Protein AF-0000000068831180 (afdb_homodimer)

Radius of gyration: 19.56 Å; Cα contacts (8 Å, |Δi|>4): 874; chains: 2; bounding box: 44×60×51 Å

pLDDT: mean 94.37, std 8.07, range [34.06, 98.75]

Organism: Rhodotorula toruloides (NCBI:txid5286)

Secondary structure (DSSP, 8-state):
---GGG---TT-----TTSSTTTT--TTSS--SEEEE-SSSSSEEEE-S--SEEEEE--HHHHHHHTSS-EEEEEEEGGGEE--GGGGGGEEEEETTTTEES--SSEEEEETTT--EEEEE-SSEEEE-GGGB--TTS---GGGS-SEEESGGG-SSPBPP-TT-EEBSSSTTSS-B-/---GGG---TT-----TTSSTTTT--TTSS--SEEEE-SSSSSEEEE-S--SEEEEE--HHHHHHHTSS-EEEEEEEGGGEE--GGGGGGEEEEETTTTEES--SSEEEEETTT--EEEEE-SSEEEE-GGGB--TTS---GGGS-SEEESGGG-SSPBPP-TT-EEBSSSTTSS-B-

Sequence (356 aa):
MGGAHEQADKNHTPDEFPNLAPYNTPADAFEGKYHASCHCGAVRYEAKGEPELSVCCHCHTCQVVHGATSQRALIFKKDHIKFPKECLDSVAFYQTHDKKVGRHLPCKVRCKTCGTLIADEGRNMWMAMPALFRFSDHKEPASWAPKHHIFYKERVLDLEKKEGVTYWEGAQEKSEKVMGGAHEQADKNHTPDEFPNLAPYNTPADAFEGKYHASCHCGAVRYEAKGEPELSVCCHCHTCQVVHGATSQRALIFKKDHIKFPKECLDSVAFYQTHDKKVGRHLPCKVRCKTCGTLIADEGRNMWMAMPALFRFSDHKEPASWAPKHHIFYKERVLDLEKKEGVTYWEGAQEKSEKV

Nearest PDB structures (foldseek):
  8ajq-assembly2_C  TM=8.394E-01  e=4.917E-08  Pseudomonas aeruginosa PAO1
  1xa8-assembly1_A  TM=6.226E-01  e=3.253E-04  Paracoccus denitrificans
  6r1x-assembly3_C  TM=5.641E-01  e=4.673E-01  Magnetospirillum gryphiswaldense MSR-1
  7cic-assembly2_B  TM=2.792E-01  e=7.304E+00  Pseudomonas aeruginosa PAO1
  8ajq-assembly2_C  TM=8.397E-01  e=4.434E-08  Pseudomonas aeruginosa PAO1

InterPro domains:
  IPR006913 CENP-V/GFA domain [PF04828] (34-153)
  IPR006913 CENP-V/GFA domain [PS51891] (30-169)
  IPR011057 Mss4-like superfamily [SSF51316] (21-171)

Foldseek 3Di:
DDPQQQDFDPPDDDDPPPCDFPENQDPVNDDFPWKFADPVRLWIKGFADAAPAKEKEQDPLQCVLQVHQIFIWRKDFRSRMYTDNSSSVQKWWARSNVGDTDVRPQIWIAGNPPGDTAFGDHPGITTGGQQRIDDPVSDDDPVNPHQEYACCCNGPDDDDDDPNHWYFVHDPPPGDTD/DDPQQQDFDPPFDDDPPPCDFPENQDPVNDDFPWKFADPVRLWIKGFADAAPAKEKEQDPLQCVLQVHQIFIWRKDFRSRMYTDNSSRVQKWWARSNVGDTDVRPQIWIAGNPPGDTAFGDHPGITTGGQQRIDDPVSDDDPVNPHQEYACCCNGPDDDDDDPNHWYFVHDPPPGDTD

Solvent-accessible surface area (backbone atoms only — not comparable to full-atom values): 18510 Å² total; per-residue (Å²): 134,68,56,80,50,55,45,66,48,86,80,60,64,89,74,56,80,56,75,41,69,33,50,51,33,58,82,80,72,57,73,64,68,44,46,31,38,41,77,60,56,57,34,44,37,29,28,43,74,76,60,81,44,27,35,30,38,15,37,63,66,51,12,26,43,31,25,22,55,24,33,42,30,35,33,32,53,24,84,36,29,33,32,56,72,83,21,58,82,31,55,40,42,21,16,61,45,75,53,41,73,36,76,58,32,41,19,40,31,24,32,68,68,65,37,15,40,52,28,41,38,46,92,64,38,32,30,32,23,63,59,27,46,68,45,97,84,74,57,77,64,76,84,59,52,57,45,34,33,25,16,44,71,54,44,79,68,62,62,55,86,51,91,90,43,47,35,15,43,33,52,76,93,72,45,52,76,105,135,70,55,80,50,56,46,66,47,88,81,59,61,94,69,58,81,57,73,41,69,33,51,51,33,58,83,80,73,58,73,64,66,42,46,30,38,43,77,60,54,59,33,46,37,27,29,45,74,75,59,80,44,26,36,31,38,16,37,64,65,49,11,26,43,29,24,22,54,25,33,42,29,35,31,30,52,24,84,36,28,32,33,56,74,85,20,57,83,30,56,40,42,18,16,62,45,77,51,38,74,36,79,58,30,44,19,41,30,24,31,67,67,64,38,14,39,51,30,41,37,45,93,63,36,33,28,32,24,63,60,29,47,68,45,97,83,73,58,77,64,76,85,60,52,56,47,34,34,25,17,45,72,54,44,80,68,61,62,55,84,51,89,91,43,48,36,15,42,35,50,75,94,74,44,52,76,104

Structure (mmCIF, N/CA/C/O backbone):
data_AF-0000000068831180-model_v1
#
loop_
_entity.id
_entity.type
_entity.pdbx_description
1 polymer 'Mss4-like protein'
#
loop_
_atom_site.group_PDB
_atom_site.id
_atom_site.type_symbol
_atom_site.label_atom_id
_atom_site.label_alt_id
_atom_site.label_comp_id
_atom_site.label_asym_id
_atom_site.label_entity_id
_atom_site.label_seq_id
_atom_site.pdbx_PDB_ins_code
_atom_site.Cartn_x
_atom_site.Cartn_y
_atom_site.Cartn_z
_atom_site.occupancy
_atom_site.B_iso_or_equiv
_atom_site.auth_seq_id
_atom_site.auth_comp_id
_atom_site.auth_asym_id
_atom_site.auth_atom_id
_atom_site.pdbx_PDB_model_num
ATOM 1 N N . MET A 1 1 ? 12.195 -3.021 20.297 1 34.19 1 MET A N 1
ATOM 2 C CA . MET A 1 1 ? 12.57 -2.678 18.922 1 34.19 1 MET A CA 1
ATOM 3 C C . MET A 1 1 ? 11.352 -2.234 18.125 1 34.19 1 MET A C 1
ATOM 5 O O . MET A 1 1 ? 11.359 -2.295 16.891 1 34.19 1 MET A O 1
ATOM 9 N N . GLY A 1 2 ? 10.141 -2.258 18.781 1 48.09 2 GLY A N 1
ATOM 10 C CA . GLY A 1 2 ? 8.883 -2.129 18.062 1 48.09 2 GLY A CA 1
ATOM 11 C C . GLY A 1 2 ? 8.633 -0.728 17.531 1 48.09 2 GLY A C 1
ATOM 12 O O . GLY A 1 2 ? 8.953 0.257 18.203 1 48.09 2 GLY A O 1
ATOM 13 N N . GLY A 1 3 ? 8.984 -0.396 16.297 1 61.34 3 GLY A N 1
ATOM 14 C CA . GLY A 1 3 ? 8.727 0.9 15.688 1 61.34 3 GLY A CA 1
ATOM 15 C C . GLY A 1 3 ? 7.355 1.46 16.031 1 61.34 3 GLY A C 1
ATOM 16 O O . GLY A 1 3 ? 6.727 1.023 17 1 61.34 3 GLY A O 1
ATOM 17 N N . ALA A 1 4 ? 7.02 2.588 15.602 1 73.12 4 ALA A N 1
ATOM 18 C CA . ALA A 1 4 ? 5.758 3.303 15.781 1 73.12 4 ALA A CA 1
ATOM 19 C C . ALA A 1 4 ? 4.566 2.359 15.633 1 73.12 4 ALA A C 1
ATOM 21 O O . ALA A 1 4 ? 3.506 2.588 16.219 1 73.12 4 ALA A O 1
ATOM 22 N N . HIS A 1 5 ? 4.797 1.162 15.234 1 87.69 5 HIS A N 1
ATOM 23 C CA . HIS A 1 5 ? 3.701 0.259 14.906 1 87.69 5 HIS A CA 1
ATOM 24 C C . HIS A 1 5 ? 3.352 -0.635 16.094 1 87.69 5 HIS A C 1
ATOM 26 O O . HIS A 1 5 ? 2.318 -1.306 16.094 1 87.69 5 HIS A O 1
ATOM 32 N N . GLU A 1 6 ? 4.195 -0.612 17.141 1 85.25 6 GLU A N 1
ATOM 33 C CA . GLU A 1 6 ? 3.963 -1.511 18.266 1 85.25 6 GLU A CA 1
ATOM 34 C C . GLU A 1 6 ? 3.51 -0.739 19.5 1 85.25 6 GLU A C 1
ATOM 36 O O . GLU A 1 6 ? 3.143 -1.34 20.516 1 85.25 6 GLU A O 1
ATOM 41 N N . GLN A 1 7 ? 3.439 0.537 19.344 1 86.12 7 GLN A N 1
ATOM 42 C CA . GLN A 1 7 ? 3.139 1.335 20.531 1 86.12 7 GLN A CA 1
ATOM 43 C C . GLN A 1 7 ? 1.888 2.182 20.328 1 86.12 7 GLN A C 1
ATOM 45 O O . GLN A 1 7 ? 1.756 2.857 19.297 1 86.12 7 GLN A O 1
ATOM 50 N N . ALA A 1 8 ? 1.091 2.1 21.391 1 88.5 8 ALA A N 1
ATOM 51 C CA . ALA A 1 8 ? -0.08 2.973 21.422 1 88.5 8 ALA A CA 1
ATOM 52 C C . ALA A 1 8 ? 0.229 4.273 22.156 1 88.5 8 ALA A C 1
ATOM 54 O O . ALA A 1 8 ? 0.986 4.281 23.125 1 88.5 8 ALA A O 1
ATOM 55 N N . ASP A 1 9 ? -0.466 5.238 21.734 1 87.25 9 ASP A N 1
ATOM 56 C CA . ASP A 1 9 ? -0.386 6.504 22.469 1 87.25 9 ASP A CA 1
ATOM 57 C C . ASP A 1 9 ? -0.998 6.375 23.859 1 87.25 9 ASP A C 1
ATOM 59 O O . ASP A 1 9 ? -2.207 6.184 24 1 87.25 9 ASP A O 1
ATOM 63 N N . LYS A 1 10 ? -0.234 6.555 24.797 1 86.31 10 LYS A N 1
ATOM 64 C CA . LYS A 1 10 ? -0.687 6.387 26.188 1 86.31 10 LYS A CA 1
ATOM 65 C C . LYS A 1 10 ? -1.62 7.523 26.594 1 86.31 10 LYS A C 1
ATOM 67 O O . LYS A 1 10 ? -2.389 7.387 27.547 1 86.31 10 LYS A O 1
ATOM 72 N N . ASN A 1 11 ? -1.514 8.57 25.844 1 81.44 11 ASN A N 1
ATOM 73 C CA . ASN A 1 11 ? -2.336 9.734 26.156 1 81.44 11 ASN A CA 1
ATOM 74 C C . ASN A 1 11 ? -3.584 9.797 25.281 1 81.44 11 ASN A C 1
ATOM 76 O O . ASN A 1 11 ? -4.215 10.844 25.156 1 81.44 11 ASN A O 1
ATOM 80 N N . HIS A 1 12 ? -3.775 8.656 24.672 1 82.06 12 HIS A N 1
ATOM 81 C CA . HIS A 1 12 ? -4.934 8.617 23.781 1 82.06 12 HIS A CA 1
ATOM 82 C C . HIS A 1 12 ? -6.23 8.82 24.562 1 82.06 12 HIS A C 1
ATOM 84 O O . HIS A 1 12 ? -6.445 8.188 25.594 1 82.06 12 HIS A O 1
ATOM 90 N N . THR A 1 13 ? -7.07 9.727 24.109 1 75.44 13 THR A N 1
ATOM 91 C CA . THR A 1 13 ? -8.406 9.922 24.656 1 75.44 13 THR A CA 1
ATOM 92 C C . THR A 1 13 ? -9.469 9.398 23.703 1 75.44 13 THR A C 1
ATOM 94 O O . THR A 1 13 ? -9.273 9.398 22.484 1 75.44 13 THR A O 1
ATOM 97 N N . PRO A 1 14 ? -10.523 8.82 24.422 1 76 14 PRO A N 1
ATOM 98 C CA . PRO A 1 14 ? -11.609 8.352 23.562 1 76 14 PRO A CA 1
ATOM 99 C C . PRO A 1 14 ? -12 9.367 22.5 1 76 14 PRO A C 1
ATOM 101 O O . PRO A 1 14 ? -12.008 10.57 22.766 1 76 14 PRO A O 1
ATOM 104 N N . ASP A 1 15 ? -12.312 8.859 21.312 1 66.69 15 ASP A N 1
ATOM 105 C CA . ASP A 1 15 ? -12.156 9.578 20.047 1 66.69 15 ASP A CA 1
ATOM 106 C C . ASP A 1 15 ? -13.359 10.477 19.781 1 66.69 15 ASP A C 1
ATOM 108 O O . ASP A 1 15 ? -14.508 10.039 19.906 1 66.69 15 ASP A O 1
ATOM 112 N N . GLU A 1 16 ? -13.109 11.648 19.703 1 84.38 16 GLU A N 1
ATOM 113 C CA . GLU A 1 16 ? -14.117 12.633 19.328 1 84.38 16 GLU A CA 1
ATOM 114 C C . GLU A 1 16 ? -14.266 12.711 17.812 1 84.38 16 GLU A C 1
ATOM 116 O O . GLU A 1 16 ? -14.773 13.695 17.281 1 84.38 16 GLU A O 1
ATOM 121 N N . PHE A 1 17 ? -13.852 11.633 17.125 1 90.44 17 PHE A N 1
ATOM 122 C CA . PHE A 1 17 ? -14.07 11.633 15.68 1 90.44 17 PHE A CA 1
ATOM 123 C C . PHE A 1 17 ? -15.555 11.758 15.359 1 90.44 17 PHE A C 1
ATOM 125 O O . PHE A 1 17 ? -16.391 11.062 15.945 1 90.44 17 PHE A O 1
ATOM 132 N N . PRO A 1 18 ? -15.852 12.727 14.578 1 92.88 18 PRO A N 1
ATOM 133 C CA . PRO A 1 18 ? -15 13.508 13.672 1 92.88 18 PRO A CA 1
ATOM 134 C C . PRO A 1 18 ? -14.812 14.953 14.133 1 92.88 18 PRO A C 1
ATOM 136 O O . PRO A 1 18 ? -14.547 15.836 13.312 1 92.88 18 PRO A O 1
ATOM 139 N N . ASN A 1 19 ? -15.055 15.195 15.484 1 91.81 19 ASN A N 1
ATOM 140 C CA . ASN A 1 19 ? -15.102 16.578 15.945 1 91.81 19 ASN A CA 1
ATOM 141 C C . ASN A 1 19 ? -13.727 17.078 16.391 1 91.81 19 ASN A C 1
ATOM 143 O O . ASN A 1 19 ? -13.594 17.688 17.438 1 91.81 19 ASN A O 1
ATOM 147 N N . LEU A 1 20 ? -12.711 16.766 15.648 1 92.38 20 LEU A N 1
ATOM 148 C CA . LEU A 1 20 ? -11.336 17.219 15.859 1 92.38 20 LEU A CA 1
ATOM 149 C C . LEU A 1 20 ? -10.578 17.266 14.531 1 92.38 20 LEU A C 1
ATOM 151 O O . LEU A 1 20 ? -10.969 16.625 13.555 1 92.38 20 LEU A O 1
ATOM 155 N N . ALA A 1 21 ? -9.461 18.062 14.531 1 92.62 21 ALA A N 1
ATOM 156 C CA . ALA A 1 21 ? -8.578 18.047 13.367 1 92.62 21 ALA A CA 1
ATOM 157 C C . ALA A 1 21 ? -7.98 16.672 13.148 1 92.62 21 ALA A C 1
ATOM 159 O O . ALA A 1 21 ? -7.684 15.953 14.109 1 92.62 21 ALA A O 1
ATOM 160 N N . PRO A 1 22 ? -7.867 16.266 11.883 1 95.94 22 PRO A N 1
ATOM 161 C CA . PRO A 1 22 ? -8.086 17.047 10.664 1 95.94 22 PRO A CA 1
ATOM 162 C C . PRO A 1 22 ? -9.523 16.969 10.164 1 95.94 22 PRO A C 1
ATOM 164 O O . PRO A 1 22 ? -9.875 17.641 9.18 1 95.94 22 PRO A O 1
ATOM 167 N N . TYR A 1 23 ? -10.414 16.281 10.828 1 95.69 23 TYR A N 1
ATOM 168 C CA . TYR A 1 23 ? -11.719 15.906 10.312 1 95.69 23 TYR A CA 1
ATOM 169 C C . TYR A 1 23 ? -12.727 17.031 10.484 1 95.69 23 TYR A C 1
ATOM 171 O O . TYR A 1 23 ? -13.695 17.141 9.727 1 95.69 23 TYR A O 1
ATOM 179 N N . ASN A 1 24 ? -12.586 17.891 11.391 1 90.94 24 ASN A N 1
ATOM 180 C CA . ASN A 1 24 ? -13.508 18.984 11.656 1 90.94 24 ASN A CA 1
ATOM 181 C C . ASN A 1 24 ? -12.859 20.344 11.406 1 90.94 24 ASN A C 1
ATOM 183 O O . ASN A 1 24 ? -13.297 21.344 11.961 1 90.94 24 ASN A O 1
ATOM 187 N N . THR A 1 25 ? -11.836 20.344 10.672 1 92.56 25 THR A N 1
ATOM 188 C CA . THR A 1 25 ? -11.258 21.609 10.273 1 92.56 25 THR A CA 1
ATOM 189 C C . THR A 1 25 ? -12.195 22.375 9.344 1 92.56 25 THR A C 1
ATOM 191 O O . THR A 1 25 ? -12.617 21.844 8.312 1 92.56 25 THR A O 1
ATOM 194 N N . PRO A 1 26 ? -12.555 23.594 9.742 1 93.19 26 PRO A N 1
ATOM 195 C CA . PRO A 1 26 ? -13.5 24.359 8.914 1 93.19 26 PRO A CA 1
ATOM 196 C C . PRO A 1 26 ? -13.023 24.516 7.469 1 93.19 26 PRO A C 1
ATOM 198 O O . PRO A 1 26 ? -11.82 24.688 7.23 1 93.19 26 PRO A O 1
ATOM 201 N N . ALA A 1 27 ? -13.969 24.484 6.57 1 91.19 27 ALA A N 1
ATOM 202 C CA . ALA A 1 27 ? -13.664 24.578 5.145 1 91.19 27 ALA A CA 1
ATOM 203 C C . ALA A 1 27 ? -12.938 25.875 4.809 1 91.19 27 ALA A C 1
ATOM 205 O O . ALA A 1 27 ? -12.141 25.922 3.873 1 91.19 27 ALA A O 1
ATOM 206 N N . ASP A 1 28 ? -13.195 26.906 5.602 1 95.06 28 ASP A N 1
ATOM 207 C CA . ASP A 1 28 ? -12.633 28.219 5.301 1 95.06 28 ASP A CA 1
ATOM 208 C C . ASP A 1 28 ? -11.414 28.5 6.18 1 95.06 28 ASP A C 1
ATOM 210 O O . ASP A 1 28 ? -10.938 29.641 6.238 1 95.06 28 ASP A O 1
ATOM 214 N N . ALA A 1 29 ? -10.977 27.469 6.93 1 95.31 29 ALA A N 1
ATOM 215 C CA . ALA A 1 29 ? -9.836 27.656 7.824 1 95.31 29 ALA A CA 1
ATOM 216 C C . ALA A 1 29 ? -8.602 28.109 7.055 1 95.31 29 ALA A C 1
ATOM 218 O O . ALA A 1 29 ? -7.801 28.891 7.566 1 95.31 29 ALA A O 1
ATOM 219 N N . PHE A 1 30 ? -8.367 27.656 5.867 1 96.62 30 PHE A N 1
ATOM 220 C CA . PHE A 1 30 ? -7.258 28.031 5 1 96.62 30 PHE A CA 1
ATOM 221 C C . PHE A 1 30 ? -7.57 27.703 3.547 1 96.62 30 PHE A C 1
ATOM 223 O O . PHE A 1 30 ? -8.508 26.953 3.264 1 96.62 30 PHE A O 1
ATOM 230 N N . GLU A 1 31 ? -6.801 28.266 2.689 1 96 31 GLU A N 1
ATOM 231 C CA . GLU A 1 31 ? -6.852 27.859 1.285 1 96 31 GLU A CA 1
ATOM 232 C C . GLU A 1 31 ? -5.973 26.641 1.024 1 96 31 GLU A C 1
ATOM 234 O O . GLU A 1 31 ? -4.773 26.672 1.317 1 96 31 GLU A O 1
ATOM 239 N N . GLY A 1 32 ? -6.59 25.609 0.503 1 96.38 32 GLY A N 1
ATOM 240 C CA . GLY A 1 32 ? -5.832 24.391 0.224 1 96.38 32 GLY A CA 1
ATOM 241 C C . GLY A 1 32 ? -4.812 24.578 -0.885 1 96.38 32 GLY A C 1
ATOM 242 O O . GLY A 1 32 ? -5.164 24.938 -2.008 1 96.38 32 GLY A O 1
ATOM 243 N N . LYS A 1 33 ? -3.582 24.328 -0.567 1 96.75 33 LYS A N 1
ATOM 244 C CA . LYS A 1 33 ? -2.516 24.391 -1.562 1 96.75 33 LYS A CA 1
ATOM 245 C C . LYS A 1 33 ? -2.428 23.094 -2.352 1 96.75 33 LYS A C 1
ATOM 247 O O . LYS A 1 33 ? -2.211 23.109 -3.566 1 96.75 33 LYS A O 1
ATOM 252 N N . TYR A 1 34 ? -2.504 21.969 -1.692 1 97.56 34 TYR A N 1
ATOM 253 C CA . TYR A 1 34 ? -2.439 20.641 -2.303 1 97.56 34 TYR A CA 1
ATOM 254 C C . TYR A 1 34 ? -3.74 19.875 -2.092 1 97.56 34 TYR A C 1
ATOM 256 O O . TYR A 1 34 ? -4.402 20.047 -1.062 1 97.56 34 TYR A O 1
ATOM 264 N N . HIS A 1 35 ? -4.098 19.094 -3.068 1 97.75 35 HIS A N 1
ATOM 265 C CA . HIS A 1 35 ? -5.336 18.312 -3.061 1 97.75 35 HIS A CA 1
ATOM 266 C C . HIS A 1 35 ? -5.055 16.828 -3.236 1 97.75 35 HIS A C 1
ATOM 268 O O . HIS A 1 35 ? -4.387 16.422 -4.191 1 97.75 35 HIS A O 1
ATOM 274 N N . ALA A 1 36 ? -5.574 16.094 -2.264 1 98.31 36 ALA A N 1
ATOM 275 C CA . ALA A 1 36 ? -5.328 14.656 -2.271 1 98.31 36 ALA A CA 1
ATOM 276 C C . ALA A 1 36 ? -6.633 13.883 -2.428 1 98.31 36 ALA A C 1
ATOM 278 O O . ALA A 1 36 ? -7.699 14.359 -2.029 1 98.31 36 ALA A O 1
ATOM 279 N N . SER A 1 37 ? -6.496 12.711 -3.033 1 98.31 37 SER A N 1
ATOM 280 C CA . SER A 1 37 ? -7.641 11.82 -3.197 1 98.31 37 SER A CA 1
ATOM 281 C C . SER A 1 37 ? -7.199 10.359 -3.248 1 98.31 37 SER A C 1
ATOM 283 O O . SER A 1 37 ? -6.141 10.039 -3.793 1 98.31 37 SER A O 1
ATOM 285 N N . CYS A 1 38 ? -8.086 9.531 -2.645 1 98.56 38 CYS A N 1
ATOM 286 C CA . CYS A 1 38 ? -7.867 8.109 -2.857 1 98.56 38 CYS A CA 1
ATOM 287 C C . CYS A 1 38 ? -8.188 7.715 -4.297 1 98.56 38 CYS A C 1
ATOM 289 O O . CYS A 1 38 ? -8.547 8.57 -5.109 1 98.56 38 CYS A O 1
ATOM 291 N N . HIS A 1 39 ? -8.07 6.52 -4.641 1 98.44 39 HIS A N 1
ATOM 292 C CA . HIS A 1 39 ? -8.172 6.09 -6.031 1 98.44 39 HIS A CA 1
ATOM 293 C C . HIS A 1 39 ? -9.594 6.266 -6.555 1 98.44 39 HIS A C 1
ATOM 295 O O . HIS A 1 39 ? -9.797 6.695 -7.695 1 98.44 39 HIS A O 1
ATOM 301 N N . CYS A 1 40 ? -10.617 5.949 -5.73 1 98.38 40 CYS A N 1
ATOM 302 C CA . CYS A 1 40 ? -12 5.984 -6.199 1 98.38 40 CYS A CA 1
ATOM 303 C C . CYS A 1 40 ? -12.594 7.375 -6.039 1 98.38 40 CYS A C 1
ATOM 305 O O . CYS A 1 40 ? -13.664 7.664 -6.578 1 98.38 40 CYS A O 1
ATOM 307 N N . GLY A 1 41 ? -11.992 8.164 -5.207 1 98.12 41 GLY A N 1
ATOM 308 C CA . GLY A 1 41 ? -12.453 9.539 -5.047 1 98.12 41 GLY A CA 1
ATOM 309 C C . GLY A 1 41 ? -13.391 9.711 -3.867 1 98.12 41 GLY A C 1
ATOM 310 O O . GLY A 1 41 ? -13.797 10.836 -3.551 1 98.12 41 GLY A O 1
ATOM 311 N N . ALA A 1 42 ? -13.641 8.664 -3.133 1 98.44 42 ALA A N 1
ATOM 312 C CA . ALA A 1 42 ? -14.562 8.758 -2.002 1 98.44 42 ALA A CA 1
ATOM 313 C C . ALA A 1 42 ? -13.938 9.547 -0.852 1 98.44 42 ALA A C 1
ATOM 315 O O . ALA A 1 42 ? -14.641 10.188 -0.074 1 98.44 42 ALA A O 1
ATOM 316 N N . VAL A 1 43 ? -12.648 9.477 -0.688 1 98.5 43 VAL A N 1
ATOM 317 C CA . VAL A 1 43 ? -11.922 10.25 0.315 1 98.5 43 VAL A CA 1
ATOM 318 C C . VAL A 1 43 ? -11.055 11.305 -0.369 1 98.5 43 VAL A C 1
ATOM 320 O O . VAL A 1 43 ? -10.258 10.992 -1.254 1 98.5 43 VAL A O 1
ATOM 323 N N . ARG A 1 44 ? -11.258 12.453 -0.003 1 98.25 44 ARG A N 1
ATOM 324 C CA . ARG A 1 44 ? -10.484 13.609 -0.455 1 98.25 44 ARG A CA 1
ATOM 325 C C . ARG A 1 44 ? -10.125 14.516 0.714 1 98.25 44 ARG A C 1
ATOM 327 O O . ARG A 1 44 ? -10.836 14.562 1.719 1 98.25 44 ARG A O 1
ATOM 334 N N . TYR A 1 45 ? -9.008 15.219 0.575 1 98.5 45 TYR A N 1
ATOM 335 C CA . TYR A 1 45 ? -8.656 16.25 1.553 1 98.5 45 TYR A CA 1
ATOM 336 C C . TYR A 1 45 ? -7.66 17.234 0.969 1 98.5 45 TYR A C 1
ATOM 338 O O . TYR A 1 45 ? -7.152 17.031 -0.136 1 98.5 45 TYR A O 1
ATOM 346 N N . GLU A 1 46 ? -7.48 18.312 1.698 1 98.44 46 GLU A N 1
ATOM 347 C CA . GLU A 1 46 ? -6.574 19.359 1.267 1 98.44 46 GLU A CA 1
ATOM 348 C C . GLU A 1 46 ? -5.523 19.656 2.332 1 98.44 46 GLU A C 1
ATOM 350 O O . GLU A 1 46 ? -5.77 19.469 3.525 1 98.44 46 GLU A O 1
ATOM 355 N N . ALA A 1 47 ? -4.406 20.062 1.868 1 98.25 47 ALA A N 1
ATOM 356 C CA . ALA A 1 47 ? -3.318 20.453 2.76 1 98.25 47 ALA A CA 1
ATOM 357 C C . ALA A 1 47 ? -2.932 21.922 2.547 1 98.25 47 ALA A C 1
ATOM 359 O O . ALA A 1 47 ? -2.877 22.391 1.409 1 98.25 47 ALA A O 1
ATOM 360 N N . LYS A 1 48 ? -2.594 22.453 3.738 1 96.44 48 LYS A N 1
ATOM 361 C CA . LYS A 1 48 ? -2.088 23.812 3.758 1 96.44 48 LYS A CA 1
ATOM 362 C C . LYS A 1 48 ? -0.568 23.844 3.623 1 96.44 48 LYS A C 1
ATOM 364 O O . LYS A 1 48 ? 0.136 23.109 4.324 1 96.44 48 LYS A O 1
ATOM 369 N N . GLY A 1 49 ? -0.011 24.547 2.768 1 93.25 49 GLY A N 1
ATOM 370 C CA . GLY A 1 49 ? 1.42 24.812 2.73 1 93.25 49 GLY A CA 1
ATOM 371 C C . GLY A 1 49 ? 2.242 23.578 2.434 1 93.25 49 GLY A C 1
ATOM 372 O O . GLY A 1 49 ? 1.744 22.625 1.831 1 93.25 49 GLY A O 1
ATOM 373 N N . GLU A 1 50 ? 3.574 23.703 2.83 1 97.25 50 GLU A N 1
ATOM 374 C CA . GLU A 1 50 ? 4.531 22.625 2.6 1 97.25 50 GLU A CA 1
ATOM 375 C C . GLU A 1 50 ? 4.59 21.672 3.791 1 97.25 50 GLU A C 1
ATOM 377 O O . GLU A 1 50 ? 4.328 22.078 4.926 1 97.25 50 GLU A O 1
ATOM 382 N N . PRO A 1 51 ? 4.828 20.391 3.557 1 98.25 51 PRO A N 1
ATOM 383 C CA . PRO A 1 51 ? 5.047 19.484 4.684 1 98.25 51 PRO A CA 1
ATOM 384 C C . PRO A 1 51 ? 6.238 19.891 5.551 1 98.25 51 PRO A C 1
ATOM 386 O O . PRO A 1 51 ? 7.172 20.531 5.059 1 98.25 51 PRO A O 1
ATOM 389 N N . GLU A 1 52 ? 6.145 19.5 6.797 1 98 52 GLU A N 1
ATOM 390 C CA . GLU A 1 52 ? 7.246 19.75 7.727 1 98 52 GLU A CA 1
ATOM 391 C C . GLU A 1 52 ? 8.453 18.875 7.387 1 98 52 GLU A C 1
ATOM 393 O O . GLU A 1 52 ? 9.594 19.281 7.617 1 98 52 GLU A O 1
ATOM 398 N N . LEU A 1 53 ? 8.18 17.719 6.902 1 97.75 53 LEU A N 1
ATOM 399 C CA . LEU A 1 53 ? 9.203 16.719 6.664 1 97.75 53 LEU A CA 1
ATOM 400 C C . LEU A 1 53 ? 8.711 15.664 5.676 1 97.75 53 LEU A C 1
ATOM 402 O O . LEU A 1 53 ? 7.5 15.477 5.52 1 97.75 53 LEU A O 1
ATOM 406 N N . SER A 1 54 ? 9.609 15.062 4.977 1 98.19 54 SER A N 1
ATOM 407 C CA . SER A 1 54 ? 9.367 13.898 4.129 1 98.19 54 SER A CA 1
ATOM 408 C C . SER A 1 54 ? 10.258 12.727 4.531 1 98.19 54 SER A C 1
ATOM 410 O O . SER A 1 54 ? 11.484 12.852 4.578 1 98.19 54 SER A O 1
ATOM 412 N N . VAL A 1 55 ? 9.641 11.586 4.828 1 98.44 55 VAL A N 1
ATOM 413 C CA . VAL A 1 55 ? 10.367 10.414 5.297 1 98.44 55 VAL A CA 1
ATOM 414 C C . VAL A 1 55 ? 9.906 9.18 4.523 1 98.44 55 VAL A C 1
ATOM 416 O O . VAL A 1 55 ? 8.781 9.141 4.023 1 98.44 55 VAL A O 1
ATOM 419 N N . CYS A 1 56 ? 10.812 8.211 4.391 1 98.69 56 CYS A N 1
ATOM 420 C CA . CYS A 1 56 ? 10.477 6.922 3.797 1 98.69 56 CYS A CA 1
ATOM 421 C C . CYS A 1 56 ? 10.781 5.785 4.762 1 98.69 56 CYS A C 1
ATOM 423 O O . CYS A 1 56 ? 11.922 5.617 5.191 1 98.69 56 CYS A O 1
ATOM 425 N N . CYS A 1 57 ? 9.797 5.02 5.113 1 98.31 57 CYS A N 1
ATOM 426 C CA . CYS A 1 57 ? 9.945 3.904 6.043 1 98.31 57 CYS A CA 1
ATOM 427 C C . CYS A 1 57 ? 10.039 2.58 5.293 1 98.31 57 CYS A C 1
ATOM 429 O O . CYS A 1 57 ? 9.219 2.301 4.418 1 98.31 57 CYS A O 1
ATOM 431 N N . HIS A 1 58 ? 10.969 1.772 5.656 1 97.5 58 HIS A N 1
ATOM 432 C CA . HIS A 1 58 ? 11.211 0.486 5.012 1 97.5 58 HIS A CA 1
ATOM 433 C C . HIS A 1 58 ? 10.93 -0.669 5.965 1 97.5 58 HIS A C 1
ATOM 435 O O . HIS A 1 58 ? 11.344 -1.804 5.711 1 97.5 58 HIS A O 1
ATOM 441 N N . CYS A 1 59 ? 10.219 -0.436 7.078 1 96.69 59 CYS A N 1
ATOM 442 C CA . CYS A 1 59 ? 10.016 -1.486 8.07 1 96.69 59 CYS A CA 1
ATOM 443 C C . CYS A 1 59 ? 9.086 -2.568 7.539 1 96.69 59 CYS A C 1
ATOM 445 O O . CYS A 1 59 ? 8.273 -2.312 6.645 1 96.69 59 CYS A O 1
ATOM 447 N N . HIS A 1 60 ? 9.195 -3.652 8.117 1 95.5 60 HIS A N 1
ATOM 448 C CA . HIS A 1 60 ? 8.414 -4.801 7.676 1 95.5 60 HIS A CA 1
ATOM 449 C C . HIS A 1 60 ? 6.918 -4.555 7.871 1 95.5 60 HIS A C 1
ATOM 451 O O . HIS A 1 60 ? 6.109 -4.945 7.027 1 95.5 60 HIS A O 1
ATOM 457 N N . THR A 1 61 ? 6.516 -3.943 8.891 1 96.31 61 THR A N 1
ATOM 458 C CA . THR A 1 61 ? 5.102 -3.693 9.141 1 96.31 61 THR A CA 1
ATOM 459 C C . THR A 1 61 ? 4.5 -2.838 8.031 1 96.31 61 THR A C 1
ATOM 461 O O . THR A 1 61 ? 3.422 -3.146 7.516 1 96.31 61 THR A O 1
ATOM 464 N N . CYS A 1 62 ? 5.211 -1.782 7.609 1 97.5 62 CYS A N 1
ATOM 465 C CA . CYS A 1 62 ? 4.719 -0.959 6.508 1 97.5 62 CYS A CA 1
ATOM 466 C C . CYS A 1 62 ? 4.637 -1.766 5.219 1 97.5 62 CYS A C 1
ATOM 468 O O . CYS A 1 62 ? 3.695 -1.609 4.441 1 97.5 62 CYS A O 1
ATOM 470 N N . GLN A 1 63 ? 5.613 -2.594 5.043 1 97.25 63 GLN A N 1
ATOM 471 C CA . GLN A 1 63 ? 5.594 -3.43 3.85 1 97.25 63 GLN A CA 1
ATOM 472 C C . GLN A 1 63 ? 4.371 -4.34 3.834 1 97.25 63 GLN A C 1
ATOM 474 O O . GLN A 1 63 ? 3.707 -4.48 2.803 1 97.25 63 GLN A O 1
ATOM 479 N N . VAL A 1 64 ? 4.031 -4.863 4.969 1 97.38 64 VAL A N 1
ATOM 480 C CA . VAL A 1 64 ? 2.895 -5.777 5.062 1 97.38 64 VAL A CA 1
ATOM 481 C C . VAL A 1 64 ? 1.592 -4.996 4.914 1 97.38 64 VAL A C 1
ATOM 483 O O . VAL A 1 64 ? 0.75 -5.332 4.078 1 97.38 64 VAL A O 1
ATOM 486 N N . VAL A 1 65 ? 1.419 -3.953 5.609 1 98.25 65 VAL A N 1
ATOM 487 C CA . VAL A 1 65 ? 0.153 -3.227 5.656 1 98.25 65 VAL A CA 1
ATOM 488 C C . VAL A 1 65 ? -0.146 -2.627 4.281 1 98.25 65 VAL A C 1
ATOM 490 O O . VAL A 1 65 ? -1.289 -2.66 3.82 1 98.25 65 VAL A O 1
ATOM 493 N N . HIS A 1 66 ? 0.868 -2.146 3.609 1 98.44 66 HIS A N 1
ATOM 494 C CA . HIS A 1 66 ? 0.685 -1.481 2.322 1 98.44 66 HIS A CA 1
ATOM 495 C C . HIS A 1 66 ? 0.764 -2.479 1.171 1 98.44 66 HIS A C 1
ATOM 497 O O . HIS A 1 66 ? 0.364 -2.168 0.047 1 98.44 66 HIS A O 1
ATOM 503 N N . GLY A 1 67 ? 1.242 -3.715 1.475 1 97.94 67 GLY A N 1
ATOM 504 C CA . GLY A 1 67 ? 1.548 -4.609 0.369 1 97.94 67 GLY A CA 1
ATOM 505 C C . GLY A 1 67 ? 2.504 -4.004 -0.641 1 97.94 67 GLY A C 1
ATOM 506 O O . GLY A 1 67 ? 2.254 -4.051 -1.847 1 97.94 67 GLY A O 1
ATOM 507 N N . ALA A 1 68 ? 3.537 -3.385 -0.152 1 98.31 68 ALA A N 1
ATOM 508 C CA . ALA A 1 68 ? 4.41 -2.58 -1.005 1 98.31 68 ALA A CA 1
ATOM 509 C C . ALA A 1 68 ? 5.848 -2.602 -0.495 1 98.31 68 ALA A C 1
ATOM 511 O O . ALA A 1 68 ? 6.152 -3.275 0.491 1 98.31 68 ALA A O 1
ATOM 512 N N . THR A 1 69 ? 6.742 -1.926 -1.188 1 98.25 69 THR A N 1
ATOM 513 C CA . THR A 1 69 ? 8.164 -2.021 -0.898 1 98.25 69 THR A CA 1
ATOM 514 C C . THR A 1 69 ? 8.555 -1.065 0.226 1 98.25 69 THR A C 1
ATOM 516 O O . THR A 1 69 ? 9.523 -1.31 0.948 1 98.25 69 THR A O 1
ATOM 519 N N . SER A 1 70 ? 7.848 0.017 0.282 1 98.56 70 SER A N 1
ATOM 520 C CA . SER A 1 70 ? 8.094 1.035 1.298 1 98.56 70 SER A CA 1
ATOM 521 C C . SER A 1 70 ? 6.973 2.066 1.331 1 98.56 70 SER A C 1
ATOM 523 O O . SER A 1 70 ? 6.16 2.137 0.407 1 98.56 70 SER A O 1
ATOM 525 N N . GLN A 1 71 ? 6.926 2.744 2.414 1 98.19 71 GLN A N 1
ATOM 526 C CA . GLN A 1 71 ? 5.93 3.793 2.605 1 98.19 71 GLN A CA 1
ATOM 527 C C . GLN A 1 71 ? 6.594 5.16 2.771 1 98.19 71 GLN A C 1
ATOM 529 O O . GLN A 1 71 ? 7.445 5.34 3.645 1 98.19 71 GLN A O 1
ATOM 534 N N . ARG A 1 72 ? 6.215 6.066 1.912 1 98.31 72 ARG A N 1
ATOM 535 C CA . ARG A 1 72 ? 6.625 7.453 2.082 1 98.31 72 ARG A CA 1
ATOM 536 C C . ARG A 1 72 ? 5.539 8.266 2.783 1 98.31 72 ARG A C 1
ATOM 538 O O . ARG A 1 72 ? 4.348 8.016 2.586 1 98.31 72 ARG A O 1
ATOM 545 N N . ALA A 1 73 ? 6.016 9.203 3.553 1 98.5 73 ALA A N 1
ATOM 546 C CA . ALA A 1 73 ? 5.078 10.055 4.277 1 98.5 73 ALA A CA 1
ATOM 547 C C . ALA A 1 73 ? 5.516 11.516 4.238 1 98.5 73 ALA A C 1
ATOM 549 O O . ALA A 1 73 ? 6.676 11.828 4.516 1 98.5 73 ALA A O 1
ATOM 550 N N . LEU A 1 74 ? 4.609 12.367 3.822 1 98.75 74 LEU A N 1
ATOM 551 C CA . LEU A 1 74 ? 4.719 13.805 4.035 1 98.75 74 LEU A CA 1
ATOM 552 C C . LEU A 1 74 ? 4.086 14.203 5.363 1 98.75 74 LEU A C 1
ATOM 554 O O . LEU A 1 74 ? 2.893 13.984 5.578 1 98.75 74 LEU A O 1
ATOM 558 N N . ILE A 1 75 ? 4.836 14.789 6.227 1 98.62 75 ILE A N 1
ATOM 559 C CA . ILE A 1 75 ? 4.383 15.078 7.582 1 98.62 75 ILE A CA 1
ATOM 560 C C . ILE A 1 75 ? 3.818 16.5 7.652 1 98.62 75 ILE A C 1
ATOM 562 O O . ILE A 1 75 ? 4.535 17.469 7.406 1 98.62 75 ILE A O 1
ATOM 566 N N . PHE A 1 76 ? 2.537 16.578 7.961 1 98.62 76 PHE A N 1
ATOM 567 C CA . PHE A 1 76 ? 1.83 17.828 8.172 1 98.62 76 PHE A CA 1
ATOM 568 C C . PHE A 1 76 ? 1.328 17.938 9.609 1 98.62 76 PHE A C 1
ATOM 570 O O . PHE A 1 76 ? 1.038 16.922 10.242 1 98.62 76 PHE A O 1
ATOM 577 N N . LYS A 1 77 ? 1.222 19.125 10.086 1 97.81 77 LYS A N 1
ATOM 578 C CA . LYS A 1 77 ? 0.373 19.312 11.266 1 97.81 77 LYS A CA 1
ATOM 579 C C . LYS A 1 77 ? -1.082 18.969 10.945 1 97.81 77 LYS A C 1
ATOM 581 O O . LYS A 1 77 ? -1.574 19.281 9.859 1 97.81 77 LYS A O 1
ATOM 586 N N . LYS A 1 78 ? -1.779 18.469 11.891 1 96.56 78 LYS A N 1
ATOM 587 C CA . LYS A 1 78 ? -3.152 18.031 11.648 1 96.56 78 LYS A CA 1
ATOM 588 C C . LYS A 1 78 ? -4.043 19.203 11.266 1 96.56 78 LYS A C 1
ATOM 590 O O . LYS A 1 78 ? -4.941 19.062 10.43 1 96.56 78 LYS A O 1
ATOM 595 N N . ASP A 1 79 ? -3.818 20.375 11.812 1 96.25 79 ASP A N 1
ATOM 596 C CA . ASP A 1 79 ? -4.664 21.531 11.5 1 96.25 79 ASP A CA 1
ATOM 597 C C . ASP A 1 79 ? -4.289 22.141 10.148 1 96.25 79 ASP A C 1
ATOM 599 O O . ASP A 1 79 ? -4.898 23.109 9.719 1 96.25 79 ASP A O 1
ATOM 603 N N . HIS A 1 80 ? -3.311 21.516 9.453 1 98 80 HIS A N 1
ATOM 604 C CA . HIS A 1 80 ? -2.982 21.891 8.086 1 98 80 HIS A CA 1
ATOM 605 C C . HIS A 1 80 ? -3.691 21 7.074 1 98 80 HIS A C 1
ATOM 607 O O . HIS A 1 80 ? -3.434 21.094 5.875 1 98 80 HIS A O 1
ATOM 613 N N . ILE A 1 81 ? -4.551 20.156 7.555 1 98.38 81 ILE A N 1
ATOM 614 C CA . ILE A 1 81 ? -5.336 19.25 6.723 1 98.38 81 ILE A CA 1
ATOM 615 C C . ILE A 1 81 ? -6.824 19.516 6.941 1 98.38 81 ILE A C 1
ATOM 617 O O . ILE A 1 81 ? -7.266 19.719 8.07 1 98.38 81 ILE A O 1
ATOM 621 N N . LYS A 1 82 ? -7.602 19.484 5.902 1 97.62 82 LYS A N 1
ATOM 622 C CA . LYS A 1 82 ? -9.055 19.578 6.055 1 97.62 82 LYS A CA 1
ATOM 623 C C . LYS A 1 82 ? -9.773 18.609 5.113 1 97.62 82 LYS A C 1
ATOM 625 O O . LYS A 1 82 ? -9.367 18.453 3.961 1 97.62 82 LYS A O 1
ATOM 630 N N . PHE A 1 83 ? -10.766 18 5.641 1 97 83 PHE A N 1
ATOM 631 C CA . PHE A 1 83 ? -11.641 17.078 4.926 1 97 83 PHE A CA 1
ATOM 632 C C . PHE A 1 83 ? -12.992 17.719 4.648 1 97 83 PHE A C 1
ATOM 634 O O . PHE A 1 83 ? -13.539 18.422 5.504 1 97 83 PHE A O 1
ATOM 641 N N . PRO A 1 84 ? -13.484 17.438 3.438 1 95.06 84 PRO A N 1
ATOM 642 C CA . PRO A 1 84 ? -14.93 17.688 3.328 1 95.06 84 PRO A CA 1
ATOM 643 C C . PRO A 1 84 ? -15.75 16.734 4.191 1 95.06 84 PRO A C 1
ATOM 645 O O . PRO A 1 84 ? -15.406 15.555 4.324 1 95.06 84 PRO A O 1
ATOM 648 N N . LYS A 1 85 ? -16.812 17.203 4.723 1 93.12 85 LYS A N 1
ATOM 649 C CA . LYS A 1 85 ? -17.641 16.406 5.629 1 93.12 85 LYS A CA 1
ATOM 650 C C . LYS A 1 85 ? -18.156 15.156 4.938 1 93.12 85 LYS A C 1
ATOM 652 O O . LYS A 1 85 ? -18.266 14.094 5.559 1 93.12 85 LYS A O 1
ATOM 657 N N . GLU A 1 86 ? -18.438 15.258 3.699 1 93.5 86 GLU A N 1
ATOM 658 C CA . GLU A 1 86 ? -19.062 14.156 2.975 1 93.5 86 GLU A CA 1
ATOM 659 C C . GLU A 1 86 ? -18.078 13 2.771 1 93.5 86 GLU A C 1
ATOM 661 O O . GLU A 1 86 ? -18.484 11.891 2.443 1 93.5 86 GLU A O 1
ATOM 666 N N . CYS A 1 87 ? -16.797 13.258 3.002 1 96 87 CYS A N 1
ATOM 667 C CA . CYS A 1 87 ? -15.781 12.234 2.803 1 96 87 CYS A CA 1
ATOM 668 C C . CYS A 1 87 ? -15.617 11.375 4.055 1 96 87 CYS A C 1
ATOM 670 O O . CYS A 1 87 ? -15.047 10.281 3.994 1 96 87 CYS A O 1
ATOM 672 N N . LEU A 1 88 ? -16.078 11.836 5.156 1 96.44 88 LEU A N 1
ATOM 673 C CA . LEU A 1 88 ? -15.727 11.242 6.441 1 96.44 88 LEU A CA 1
ATOM 674 C C . LEU A 1 88 ? -16.391 9.883 6.613 1 96.44 88 LEU A C 1
ATOM 676 O O . LEU A 1 88 ? -15.852 9.008 7.297 1 96.44 88 LEU A O 1
ATOM 680 N N . ASP A 1 89 ? -17.516 9.672 5.895 1 96.25 89 ASP A N 1
ATOM 681 C CA . ASP A 1 89 ? -18.203 8.383 5.965 1 96.25 89 ASP A CA 1
ATOM 682 C C . ASP A 1 89 ? -17.406 7.301 5.234 1 96.25 89 ASP A C 1
ATOM 684 O O . ASP A 1 89 ? -17.672 6.105 5.414 1 96.25 89 ASP A O 1
ATOM 688 N N . SER A 1 90 ? -16.438 7.691 4.477 1 97.88 90 SER A N 1
ATOM 689 C CA . SER A 1 90 ? -15.688 6.754 3.639 1 97.88 90 SER A CA 1
ATOM 690 C C . SER A 1 90 ? -14.344 6.395 4.273 1 97.88 90 SER A C 1
ATOM 692 O O . SER A 1 90 ? -13.578 5.609 3.711 1 97.88 90 SER A O 1
ATOM 694 N N . VAL A 1 91 ? -14.109 6.906 5.469 1 97.94 91 VAL A N 1
ATOM 695 C CA . VAL A 1 91 ? -12.812 6.711 6.105 1 97.94 91 VAL A CA 1
ATOM 696 C C . VAL A 1 91 ? -12.883 5.543 7.086 1 97.94 91 VAL A C 1
ATOM 698 O O . VAL A 1 91 ? -13.867 5.402 7.82 1 97.94 91 VAL A O 1
ATOM 701 N N . ALA A 1 92 ? -11.898 4.703 7.059 1 97.88 92 ALA A N 1
ATOM 702 C CA . ALA A 1 92 ? -11.727 3.607 8.016 1 97.88 92 ALA A CA 1
ATOM 703 C C . ALA A 1 92 ? -10.383 3.699 8.727 1 97.88 92 ALA A C 1
ATOM 705 O O . ALA A 1 92 ? -9.422 4.254 8.18 1 97.88 92 ALA A O 1
ATOM 706 N N . PHE A 1 93 ? -10.352 3.154 9.938 1 97.62 93 PHE A N 1
ATOM 707 C CA . PHE A 1 93 ? -9.156 3.225 10.773 1 97.62 93 PHE A CA 1
ATOM 708 C C . PHE A 1 93 ? -8.68 1.828 11.156 1 97.62 93 PHE A C 1
ATOM 710 O O . PHE A 1 93 ? -9.492 0.901 11.273 1 97.62 93 PHE A O 1
ATOM 717 N N . TYR A 1 94 ? -7.438 1.725 11.359 1 98.31 94 TYR A N 1
ATOM 718 C CA . TYR A 1 94 ? -6.824 0.474 11.789 1 98.31 94 TYR A CA 1
ATOM 719 C C . TYR A 1 94 ? -5.605 0.738 12.672 1 98.31 94 TYR A C 1
ATOM 721 O O . TYR A 1 94 ? -4.727 1.519 12.305 1 98.31 94 TYR A O 1
ATOM 729 N N . GLN A 1 95 ? -5.602 0.035 13.82 1 96.62 95 GLN A N 1
ATOM 730 C CA . GLN A 1 95 ? -4.508 0.121 14.781 1 96.62 95 GLN A CA 1
ATOM 731 C C . GLN A 1 95 ? -3.5 -1.004 14.57 1 96.62 95 GLN A C 1
ATOM 733 O O . GLN A 1 95 ? -3.818 -2.178 14.766 1 96.62 95 GLN A O 1
ATOM 738 N N . THR A 1 96 ? -2.311 -0.558 14.211 1 97.06 96 THR A N 1
ATOM 739 C CA . THR A 1 96 ? -1.317 -1.584 13.914 1 97.06 96 THR A CA 1
ATOM 740 C C . THR A 1 96 ? -0.759 -2.184 15.203 1 97.06 96 THR A C 1
ATOM 742 O O . THR A 1 96 ? -0.347 -3.346 15.219 1 97.06 96 THR A O 1
ATOM 745 N N . HIS A 1 97 ? -0.805 -1.468 16.297 1 95.31 97 HIS A N 1
ATOM 746 C CA . HIS A 1 97 ? -0.133 -1.893 17.531 1 95.31 97 HIS A CA 1
ATOM 747 C C . HIS A 1 97 ? -0.872 -3.051 18.188 1 95.31 97 HIS A C 1
ATOM 749 O O . HIS A 1 97 ? -0.262 -3.861 18.891 1 95.31 97 HIS A O 1
ATOM 755 N N . ASP A 1 98 ? -2.115 -3.16 17.953 1 95 98 ASP A N 1
ATOM 756 C CA . ASP A 1 98 ? -2.83 -4.273 18.562 1 95 98 ASP A CA 1
ATOM 757 C C . ASP A 1 98 ? -3.713 -4.988 17.547 1 95 98 ASP A C 1
ATOM 759 O O . ASP A 1 98 ? -4.551 -5.816 17.906 1 95 98 ASP A O 1
ATOM 763 N N . LYS A 1 99 ? -3.566 -4.609 16.297 1 96.94 99 LYS A N 1
ATOM 764 C CA . LYS A 1 99 ? -4.195 -5.293 15.172 1 96.94 99 LYS A CA 1
ATOM 765 C C . LYS A 1 99 ? -5.715 -5.277 15.305 1 96.94 99 LYS A C 1
ATOM 767 O O . LYS A 1 99 ? -6.367 -6.32 15.164 1 96.94 99 LYS A O 1
ATOM 772 N N . LYS A 1 100 ? -6.234 -4.062 15.547 1 95.69 100 LYS A N 1
ATOM 773 C CA . LYS A 1 100 ? -7.676 -3.887 15.695 1 95.69 100 LYS A CA 1
ATOM 774 C C . LYS A 1 100 ? -8.18 -2.732 14.836 1 95.69 100 LYS A C 1
ATOM 776 O O . LYS A 1 100 ? -7.434 -1.803 14.531 1 95.69 100 LYS A O 1
ATOM 781 N N . VAL A 1 101 ? -9.461 -2.934 14.5 1 96.56 101 VAL A N 1
ATOM 782 C CA . VAL A 1 101 ? -10.148 -1.793 13.898 1 96.56 101 VAL A CA 1
ATOM 783 C C . VAL A 1 101 ? -10.398 -0.728 14.969 1 96.56 101 VAL A C 1
ATOM 785 O O . VAL A 1 101 ? -10.875 -1.035 16.062 1 96.56 101 VAL A O 1
ATOM 788 N N . GLY A 1 102 ? -9.945 0.472 14.68 1 94.75 102 GLY A N 1
ATOM 789 C CA . GLY A 1 102 ? -10.164 1.573 15.602 1 94.75 102 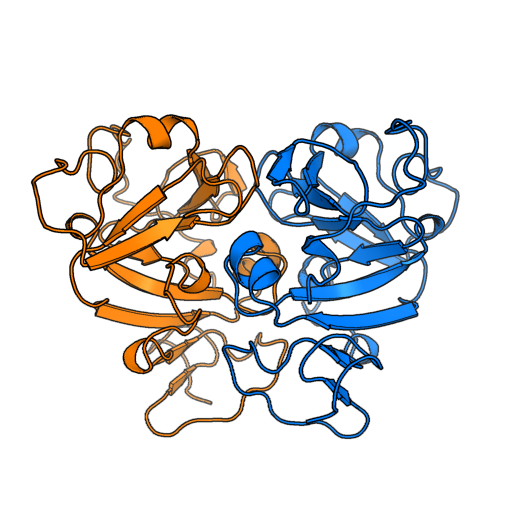GLY A CA 1
ATOM 790 C C . GLY A 1 102 ? -9.18 2.713 15.422 1 94.75 102 GLY A C 1
ATOM 791 O O . GLY A 1 102 ? -8.25 2.613 14.609 1 94.75 102 GLY A O 1
ATOM 792 N N . ARG A 1 103 ? -9.398 3.725 16.188 1 95.75 103 ARG A N 1
ATOM 793 C CA . ARG A 1 103 ? -8.602 4.941 16.047 1 95.75 103 ARG A CA 1
ATOM 794 C C . ARG A 1 103 ? -7.812 5.238 17.312 1 95.75 103 ARG A C 1
ATOM 796 O O . ARG A 1 103 ? -7.812 6.371 17.797 1 95.75 103 ARG A O 1
ATOM 803 N N . HIS A 1 104 ? -7.293 4.293 17.969 1 94.69 104 HIS A N 1
ATOM 804 C CA . HIS A 1 104 ? -6.289 4.527 19 1 94.69 104 HIS A CA 1
ATOM 805 C C . HIS A 1 104 ? -4.93 4.852 18.375 1 94.69 104 HIS A C 1
ATOM 807 O O . HIS A 1 104 ? -4.305 3.988 17.766 1 94.69 104 HIS A O 1
ATOM 813 N N . LEU A 1 105 ? -4.484 6.012 18.531 1 93.69 105 LEU A N 1
ATOM 814 C CA . LEU A 1 105 ? -3.338 6.523 17.797 1 93.69 105 LEU A CA 1
ATOM 815 C C . LEU A 1 105 ? -2.043 5.895 18.297 1 93.69 105 LEU A C 1
ATOM 817 O O . LEU A 1 105 ? -1.934 5.547 19.469 1 93.69 105 LEU A O 1
ATOM 821 N N . PRO A 1 106 ? -1.08 5.867 17.375 1 94.94 106 PRO A N 1
ATOM 822 C CA . PRO A 1 106 ? -1.17 6.094 15.938 1 94.94 106 PRO A CA 1
ATOM 823 C C . PRO A 1 106 ? -1.988 5.023 15.219 1 94.94 106 PRO A C 1
ATOM 825 O O . PRO A 1 106 ? -2.102 3.896 15.711 1 94.94 106 PRO A O 1
ATOM 828 N N . CYS A 1 107 ? -2.59 5.422 14.094 1 96.38 107 CYS A N 1
ATOM 829 C CA . CYS A 1 107 ? -3.359 4.441 13.336 1 96.38 107 CYS A CA 1
ATOM 830 C C . CYS A 1 107 ? -3.262 4.711 11.836 1 96.38 107 CYS A C 1
ATOM 832 O O . CYS A 1 107 ? -2.816 5.781 11.422 1 96.38 107 CYS A O 1
ATOM 834 N N . LYS A 1 108 ? -3.641 3.697 11.086 1 98.31 108 LYS A N 1
ATOM 835 C CA . LYS A 1 108 ? -3.791 3.82 9.641 1 98.31 108 LYS A CA 1
ATOM 836 C C . LYS A 1 108 ? -5.168 4.363 9.273 1 98.31 108 LYS A C 1
ATOM 838 O O . LYS A 1 108 ? -6.168 4.016 9.906 1 98.31 108 LYS A O 1
ATOM 843 N N . VAL A 1 109 ? -5.176 5.188 8.258 1 98.5 109 VAL A N 1
ATOM 844 C CA . VAL A 1 109 ? -6.406 5.703 7.672 1 98.5 109 VAL A CA 1
ATOM 845 C C . VAL A 1 109 ? -6.551 5.195 6.238 1 98.5 109 VAL A C 1
ATOM 847 O O . VAL A 1 109 ? -5.605 5.277 5.449 1 98.5 109 VAL A O 1
ATOM 850 N N . ARG A 1 110 ? -7.703 4.645 5.926 1 98.62 110 ARG A N 1
ATOM 851 C CA . ARG A 1 110 ? -7.895 4.109 4.578 1 98.62 110 ARG A CA 1
ATOM 852 C C . ARG A 1 110 ? -9.297 4.414 4.066 1 98.62 110 ARG A C 1
ATOM 854 O O . ARG A 1 110 ? -10.18 4.801 4.836 1 98.62 110 ARG A O 1
ATOM 861 N N . CYS A 1 111 ? -9.461 4.285 2.809 1 98.75 111 CYS A N 1
ATOM 862 C CA . CYS A 1 111 ? -10.773 4.383 2.184 1 98.75 111 CYS A CA 1
ATOM 863 C C . CYS A 1 111 ? -11.547 3.08 2.332 1 98.75 111 CYS A C 1
ATOM 865 O O . CYS A 1 111 ? -11.023 2.006 2.025 1 98.75 111 CYS A O 1
ATOM 867 N N . LYS A 1 112 ? -12.797 3.139 2.67 1 97.81 112 LYS A N 1
ATOM 868 C CA . LYS A 1 112 ? -13.641 1.962 2.846 1 97.81 112 LYS A CA 1
ATOM 869 C C . LYS A 1 112 ? -13.953 1.304 1.505 1 97.81 112 LYS A C 1
ATOM 871 O O . LYS A 1 112 ? -14.156 0.09 1.436 1 97.81 112 LYS A O 1
ATOM 876 N N . THR A 1 113 ? -13.93 2.129 0.522 1 97.88 113 THR A N 1
ATOM 877 C CA . THR A 1 113 ? -14.414 1.673 -0.776 1 97.88 113 THR A CA 1
ATOM 878 C C . THR A 1 113 ? -13.281 1.03 -1.579 1 97.88 113 THR A C 1
ATOM 880 O O . THR A 1 113 ? -13.359 -0.148 -1.932 1 97.88 113 THR A O 1
ATOM 883 N N . CYS A 1 114 ? -12.219 1.729 -1.775 1 98.56 114 CYS A N 1
ATOM 884 C CA . CYS A 1 114 ? -11.18 1.227 -2.67 1 98.56 114 CYS A CA 1
ATOM 885 C C . CYS A 1 114 ? -10.016 0.636 -1.88 1 98.56 114 CYS A C 1
ATOM 887 O O . CYS A 1 114 ? -9.18 -0.075 -2.438 1 98.56 114 CYS A O 1
ATOM 889 N N . GLY A 1 115 ? -9.93 0.954 -0.612 1 98.31 115 GLY A N 1
ATOM 890 C CA . GLY A 1 115 ? -8.898 0.366 0.221 1 98.31 115 GLY A CA 1
ATOM 891 C C . GLY A 1 115 ? -7.613 1.177 0.239 1 98.31 115 GLY A C 1
ATOM 892 O O . GLY A 1 115 ? -6.695 0.882 1.01 1 98.31 115 GLY A O 1
ATOM 893 N N . THR A 1 116 ? -7.539 2.254 -0.548 1 98.75 116 THR A N 1
ATOM 894 C CA . THR A 1 116 ? -6.34 3.088 -0.579 1 98.75 116 THR A CA 1
ATOM 895 C C . THR A 1 116 ? -5.938 3.508 0.832 1 98.75 116 THR A C 1
ATOM 897 O O . THR A 1 116 ? -6.785 3.922 1.627 1 98.75 116 THR A O 1
ATOM 900 N N . LEU A 1 117 ? -4.668 3.305 1.133 1 98.56 117 LEU A N 1
ATOM 901 C CA . LEU A 1 117 ? -4.129 3.857 2.371 1 98.56 117 LEU A CA 1
ATOM 902 C C . LEU A 1 117 ? -3.904 5.359 2.242 1 98.56 117 LEU A C 1
ATOM 904 O O . LEU A 1 117 ? -3.111 5.805 1.408 1 98.56 117 LEU A O 1
ATOM 908 N N . ILE A 1 118 ? -4.543 6.082 3.119 1 98.44 118 ILE A N 1
ATOM 909 C CA . ILE A 1 118 ? -4.641 7.535 3.012 1 98.44 118 ILE A CA 1
ATOM 910 C C . ILE A 1 118 ? -3.512 8.188 3.809 1 98.44 118 ILE A C 1
ATOM 912 O O . ILE A 1 118 ? -2.857 9.109 3.326 1 98.44 118 ILE A O 1
ATOM 916 N N . ALA A 1 119 ? -3.342 7.75 5.062 1 98.75 119 ALA A N 1
ATOM 917 C CA . ALA A 1 119 ? -2.395 8.398 5.969 1 98.75 119 ALA A CA 1
ATOM 918 C C . ALA A 1 119 ? -2.148 7.539 7.207 1 98.75 119 ALA A C 1
ATOM 920 O O . ALA A 1 119 ? -2.902 6.602 7.48 1 98.75 119 ALA A O 1
ATOM 921 N N . ASP A 1 120 ? -1.05 7.793 7.816 1 98.19 120 ASP A N 1
ATOM 922 C CA . ASP A 1 120 ? -0.892 7.492 9.234 1 98.19 120 ASP A CA 1
ATOM 923 C C . ASP A 1 120 ? -1.26 8.695 10.102 1 98.19 120 ASP A C 1
ATOM 925 O O . ASP A 1 120 ? -0.704 9.781 9.93 1 98.19 120 ASP A O 1
ATOM 929 N N . GLU A 1 121 ? -2.162 8.453 10.977 1 96.81 121 GLU A N 1
ATOM 930 C CA . GLU A 1 121 ? -2.545 9.531 11.883 1 96.81 121 GLU A CA 1
ATOM 931 C C . GLU A 1 121 ? -1.796 9.43 13.211 1 96.81 121 GLU A C 1
ATOM 933 O O . GLU A 1 121 ? -1.89 8.422 13.906 1 96.81 121 GLU A O 1
ATOM 938 N N . GLY A 1 122 ? -1.033 10.422 13.461 1 94.75 122 GLY A N 1
ATOM 939 C CA . GLY A 1 122 ? -0.392 10.547 14.766 1 94.75 122 GLY A CA 1
ATOM 940 C C . GLY A 1 122 ? -1.145 11.461 15.711 1 94.75 122 GLY A C 1
ATOM 941 O O . GLY A 1 122 ? -2.27 11.875 15.43 1 94.75 122 GLY A O 1
ATOM 942 N N . ARG A 1 123 ? -0.535 11.664 16.875 1 91.44 123 ARG A N 1
ATOM 943 C CA . ARG A 1 123 ? -1.174 12.492 17.891 1 91.44 123 ARG A CA 1
ATOM 944 C C . ARG A 1 123 ? -1.366 13.922 17.391 1 91.44 123 ARG A C 1
ATOM 946 O O . ARG A 1 123 ? -2.465 14.469 17.484 1 91.44 123 ARG A O 1
ATOM 953 N N . ASN A 1 124 ? -0.269 14.43 16.75 1 92.94 124 ASN A N 1
ATOM 954 C CA . ASN A 1 124 ? -0.307 15.836 16.359 1 92.94 124 ASN A CA 1
ATOM 955 C C . ASN A 1 124 ? -0.106 16 14.859 1 92.94 124 ASN A C 1
ATOM 957 O O . ASN A 1 124 ? -0.342 17.078 14.312 1 92.94 124 ASN A O 1
ATOM 961 N N . MET A 1 125 ? 0.316 14.891 14.266 1 96.56 125 MET A N 1
ATOM 962 C CA . MET A 1 125 ? 0.746 15.008 12.875 1 96.56 125 MET A CA 1
ATOM 963 C C . MET A 1 125 ? -0.091 14.102 11.977 1 96.56 125 MET A C 1
ATOM 965 O O . MET A 1 125 ? -0.632 13.094 12.43 1 96.56 125 MET A O 1
ATOM 969 N N . TRP A 1 126 ? -0.236 14.562 10.789 1 98 126 TRP A N 1
ATOM 970 C CA . TRP A 1 126 ? -0.819 13.812 9.68 1 98 126 TRP A CA 1
ATOM 971 C C . TRP A 1 126 ? 0.257 13.383 8.68 1 98 126 TRP A C 1
ATOM 973 O O . TRP A 1 126 ? 0.896 14.227 8.047 1 98 126 TRP A O 1
ATOM 983 N N . MET A 1 127 ? 0.452 12.086 8.562 1 98.62 127 MET A N 1
ATOM 984 C CA . MET A 1 127 ? 1.465 11.555 7.656 1 98.62 127 MET A CA 1
ATOM 985 C C . MET A 1 127 ? 0.832 11.094 6.344 1 98.62 127 MET A C 1
ATOM 987 O O . MET A 1 127 ? 0.39 9.953 6.234 1 98.62 127 MET A O 1
ATOM 991 N N . ALA A 1 128 ? 0.919 11.969 5.395 1 98.75 128 ALA A N 1
ATOM 992 C CA . ALA A 1 128 ? 0.204 11.805 4.129 1 98.75 128 ALA A CA 1
ATOM 993 C C . ALA A 1 128 ? 1.027 10.984 3.139 1 98.75 128 ALA A C 1
ATOM 995 O O . ALA A 1 128 ? 2.246 11.148 3.049 1 98.75 128 ALA A O 1
ATOM 996 N N . MET A 1 129 ? 0.322 10.148 2.42 1 98.5 129 MET A N 1
ATOM 997 C CA . MET A 1 129 ? 0.981 9.469 1.306 1 98.5 129 MET A CA 1
ATOM 998 C C . MET A 1 129 ? 1.139 10.414 0.115 1 98.5 129 MET A C 1
ATOM 1000 O O . MET A 1 129 ? 0.148 10.906 -0.421 1 98.5 129 MET A O 1
ATOM 1004 N N . PRO A 1 130 ? 2.334 10.594 -0.352 1 98.25 130 PRO A N 1
ATOM 1005 C CA . PRO A 1 130 ? 2.559 11.609 -1.382 1 98.25 130 PRO A CA 1
ATOM 1006 C C . PRO A 1 130 ? 1.808 11.312 -2.678 1 98.25 130 PRO A C 1
ATOM 1008 O O . PRO A 1 130 ? 1.322 12.234 -3.338 1 98.25 130 PRO A O 1
ATOM 1011 N N . ALA A 1 131 ? 1.651 10.078 -2.986 1 96.88 131 ALA A N 1
ATOM 1012 C CA . ALA A 1 131 ? 1.1 9.68 -4.277 1 96.88 131 ALA A CA 1
ATOM 1013 C C . ALA A 1 131 ? -0.352 10.133 -4.418 1 96.88 131 ALA A C 1
ATOM 1015 O O . ALA A 1 131 ? -0.896 10.156 -5.523 1 96.88 131 ALA A O 1
ATOM 1016 N N . LEU A 1 132 ? -0.961 10.4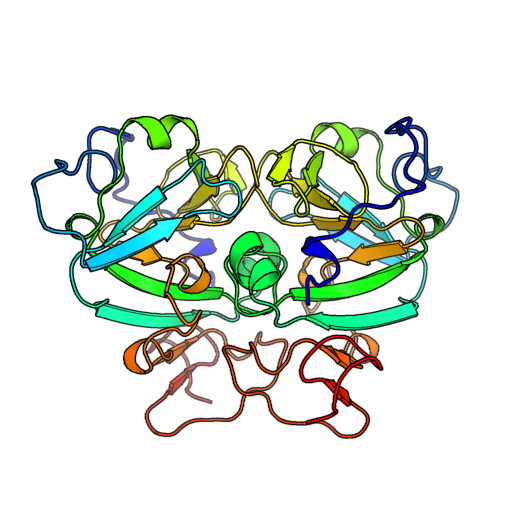53 -3.359 1 98.12 132 LEU A N 1
ATOM 1017 C CA . LEU A 1 132 ? -2.385 10.773 -3.395 1 98.12 132 LEU A CA 1
ATOM 1018 C C . LEU A 1 132 ? -2.607 12.219 -3.832 1 98.12 132 LEU A C 1
ATOM 1020 O O . LEU A 1 132 ? -3.729 12.602 -4.172 1 98.12 132 LEU A O 1
ATOM 1024 N N . PHE A 1 133 ? -1.549 13.008 -3.707 1 98.31 133 PHE A N 1
ATOM 1025 C CA . PHE A 1 133 ? -1.687 14.398 -4.117 1 98.31 133 PHE A CA 1
ATOM 1026 C C . PHE A 1 133 ? -1.669 14.523 -5.637 1 98.31 133 PHE A C 1
ATOM 1028 O O . PHE A 1 133 ? -0.855 13.883 -6.305 1 98.31 133 PHE A O 1
ATOM 1035 N N . ARG A 1 134 ? -2.543 15.266 -6.121 1 93.38 134 ARG A N 1
ATOM 1036 C CA . ARG A 1 134 ? -2.734 15.383 -7.562 1 93.38 134 ARG A CA 1
ATOM 1037 C C . ARG A 1 134 ? -2.012 16.609 -8.117 1 93.38 134 ARG A C 1
ATOM 1039 O O . ARG A 1 134 ? -2.129 17.703 -7.562 1 93.38 134 ARG A O 1
ATOM 1046 N N . PHE A 1 135 ? -1.302 16.281 -9.133 1 92.38 135 PHE A N 1
ATOM 1047 C CA . PHE A 1 135 ? -0.626 17.344 -9.883 1 92.38 135 PHE A CA 1
ATOM 1048 C C . PHE A 1 135 ? -0.958 17.25 -11.367 1 92.38 135 PHE A C 1
ATOM 1050 O O . PHE A 1 135 ? -1.1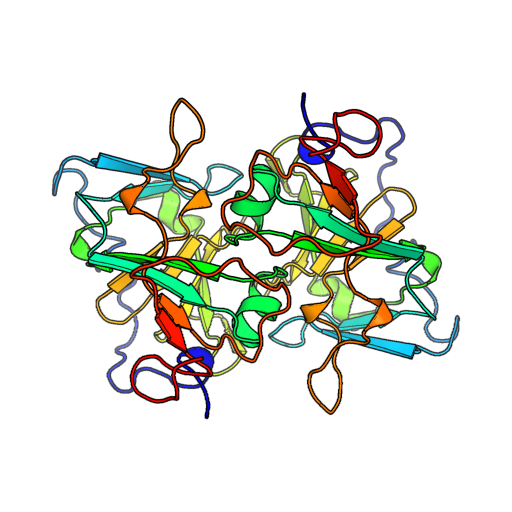82 16.156 -11.891 1 92.38 135 PHE A O 1
ATOM 1057 N N . SER A 1 136 ? -0.967 18.312 -12.055 1 85.88 136 SER A N 1
ATOM 1058 C CA . SER A 1 136 ? -1.346 18.359 -13.461 1 85.88 136 SER A CA 1
ATOM 1059 C C . SER A 1 136 ? -0.375 17.562 -14.328 1 85.88 136 SER A C 1
ATOM 1061 O O . SER A 1 136 ? -0.782 16.922 -15.297 1 85.88 136 SER A O 1
ATOM 1063 N N . ASP A 1 137 ? 0.905 17.516 -13.93 1 80.38 137 ASP A N 1
ATOM 1064 C CA . ASP A 1 137 ? 1.897 16.797 -14.719 1 80.38 137 ASP A CA 1
ATOM 1065 C C . ASP A 1 137 ? 2.236 15.445 -14.094 1 80.38 137 ASP A C 1
ATOM 1067 O O . ASP A 1 137 ? 3.156 14.758 -14.539 1 80.38 137 ASP A O 1
ATOM 1071 N N . HIS A 1 138 ? 1.58 15.07 -12.984 1 78.31 138 HIS A N 1
ATOM 1072 C CA . HIS A 1 138 ? 1.74 13.828 -12.242 1 78.31 138 HIS A CA 1
ATOM 1073 C C . HIS A 1 138 ? 3.131 13.727 -11.625 1 78.31 138 HIS A C 1
ATOM 1075 O O . HIS A 1 138 ? 3.646 12.625 -11.422 1 78.31 138 HIS A O 1
ATOM 1081 N N . LYS A 1 139 ? 3.689 14.93 -11.453 1 86.06 139 LYS A N 1
ATOM 1082 C CA . LYS A 1 139 ? 4.996 14.969 -10.805 1 86.06 139 LYS A CA 1
ATOM 1083 C C . LYS A 1 139 ? 4.93 15.703 -9.469 1 86.06 139 LYS A C 1
ATOM 1085 O O . LYS A 1 139 ? 4.453 16.844 -9.406 1 86.06 139 LYS A O 1
ATOM 1090 N N . GLU A 1 140 ? 5.383 15.047 -8.531 1 92.25 140 GLU A N 1
ATOM 1091 C CA . GLU A 1 140 ? 5.449 15.703 -7.223 1 92.25 140 GLU A CA 1
ATOM 1092 C C . GLU A 1 140 ? 6.582 16.719 -7.172 1 92.25 140 GLU A C 1
ATOM 1094 O O . GLU A 1 140 ? 7.562 16.609 -7.91 1 92.25 140 GLU A O 1
ATOM 1099 N N . PRO A 1 141 ? 6.465 17.75 -6.305 1 94.12 141 PRO A N 1
ATOM 1100 C CA . PRO A 1 141 ? 7.566 18.703 -6.113 1 94.12 141 PRO A CA 1
ATOM 1101 C C . PRO A 1 141 ? 8.859 18.016 -5.68 1 94.12 141 PRO A C 1
ATOM 1103 O O . PRO A 1 141 ? 8.828 17.094 -4.875 1 94.12 141 PRO A O 1
ATOM 1106 N N . ALA A 1 142 ? 9.93 18.531 -6.168 1 92.88 142 ALA A N 1
ATOM 1107 C CA . ALA A 1 142 ? 11.234 17.984 -5.812 1 92.88 142 ALA A CA 1
ATOM 1108 C C . ALA A 1 142 ? 11.492 18.078 -4.312 1 92.88 142 ALA A C 1
ATOM 1110 O O . ALA A 1 142 ? 12.156 17.219 -3.727 1 92.88 142 ALA A O 1
ATOM 1111 N N . SER A 1 143 ? 10.906 19.078 -3.734 1 94.56 143 SER A N 1
ATOM 1112 C CA . SER A 1 143 ? 11.102 19.312 -2.311 1 94.56 143 SER A CA 1
ATOM 1113 C C . SER A 1 143 ? 10.453 18.234 -1.463 1 94.56 143 SER A C 1
ATOM 1115 O O . SER A 1 143 ? 10.711 18.141 -0.262 1 94.56 143 SER A O 1
ATOM 1117 N N . TRP A 1 144 ? 9.656 17.344 -2.088 1 97.06 144 TRP A N 1
ATOM 1118 C CA . TRP A 1 144 ? 8.969 16.281 -1.359 1 97.06 144 TRP A CA 1
ATOM 1119 C C . TRP A 1 144 ? 9.859 15.047 -1.245 1 97.06 144 TRP A C 1
ATOM 1121 O O . TRP A 1 144 ? 9.484 14.07 -0.595 1 97.06 144 TRP A O 1
ATOM 1131 N N . ALA A 1 145 ? 11.047 15.117 -1.832 1 96.94 145 ALA A N 1
ATOM 1132 C CA . ALA A 1 145 ? 11.953 13.977 -1.709 1 96.94 145 ALA A CA 1
ATOM 1133 C C . ALA A 1 145 ? 12.242 13.664 -0.245 1 96.94 145 ALA A C 1
ATOM 1135 O O . ALA A 1 145 ? 12.43 14.578 0.567 1 96.94 145 ALA A O 1
ATOM 1136 N N . PRO A 1 146 ? 12.305 12.352 0.041 1 98.19 146 PRO A N 1
ATOM 1137 C CA . PRO A 1 146 ? 12.562 12.008 1.441 1 98.19 146 PRO A CA 1
ATOM 1138 C C . PRO A 1 146 ? 13.898 12.555 1.949 1 98.19 146 PRO A C 1
ATOM 1140 O O . PRO A 1 146 ? 14.906 12.477 1.246 1 98.19 146 PRO A O 1
ATOM 1143 N N . LYS A 1 147 ? 13.828 13.031 3.15 1 98.19 147 LYS A N 1
ATOM 1144 C CA . LYS A 1 147 ? 15.055 13.492 3.803 1 98.19 147 LYS A CA 1
ATOM 1145 C C . LYS A 1 147 ? 15.672 12.391 4.648 1 98.19 147 LYS A C 1
ATOM 1147 O O . LYS A 1 147 ? 16.875 12.43 4.957 1 98.19 147 LYS A O 1
ATOM 1152 N N . HIS A 1 148 ? 14.867 11.461 5.047 1 98.56 148 HIS A N 1
ATOM 1153 C CA . HIS A 1 148 ? 15.305 10.328 5.855 1 98.56 148 HIS A CA 1
ATOM 1154 C C . HIS A 1 148 ? 14.688 9.023 5.359 1 98.56 148 HIS A C 1
ATOM 1156 O O . HIS A 1 148 ? 13.484 8.969 5.078 1 98.56 148 HIS A O 1
ATOM 1162 N N . HIS A 1 149 ? 15.5 8.039 5.199 1 98.62 149 HIS A N 1
ATOM 1163 C CA . HIS A 1 149 ? 15.07 6.652 5.09 1 98.62 149 HIS A CA 1
ATOM 1164 C C . HIS A 1 149 ? 15.281 5.906 6.406 1 98.62 149 HIS A C 1
ATOM 1166 O O . HIS A 1 149 ? 16.406 5.84 6.914 1 98.62 149 HIS A O 1
ATOM 1172 N N . ILE A 1 150 ? 14.18 5.395 6.891 1 98.31 150 ILE A N 1
ATOM 1173 C CA . ILE A 1 150 ? 14.258 4.75 8.195 1 98.31 150 ILE A CA 1
ATOM 1174 C C . ILE A 1 150 ? 13.953 3.26 8.055 1 98.31 150 ILE A C 1
ATOM 1176 O O . ILE A 1 150 ? 13.281 2.844 7.109 1 98.31 150 ILE A O 1
ATOM 1180 N N . PHE A 1 151 ? 14.539 2.426 9.023 1 97.56 151 PHE A N 1
ATOM 1181 C CA . PHE A 1 151 ? 14.461 0.97 8.984 1 97.56 151 PHE A CA 1
ATOM 1182 C C . PHE A 1 151 ? 14.984 0.436 7.66 1 97.56 151 PHE A C 1
ATOM 1184 O O . PHE A 1 151 ? 14.391 -0.473 7.074 1 97.56 151 PHE A O 1
ATOM 1191 N N . TYR A 1 152 ? 16.016 1.072 7.246 1 97.56 152 TYR A N 1
ATOM 1192 C CA . TYR A 1 152 ? 16.578 0.758 5.941 1 97.56 152 TYR A CA 1
ATOM 1193 C C . TYR A 1 152 ? 17.172 -0.649 5.926 1 97.56 152 TYR A C 1
ATOM 1195 O O . TYR A 1 152 ? 17.281 -1.267 4.867 1 97.56 152 TYR A O 1
ATOM 1203 N N . LYS A 1 153 ? 17.5 -1.2 7.078 1 96 153 LYS A N 1
ATOM 1204 C CA . LYS A 1 153 ? 18 -2.568 7.137 1 96 153 LYS A CA 1
ATOM 1205 C C . LYS A 1 153 ? 16.953 -3.566 6.676 1 96 153 LYS A C 1
ATOM 1207 O O . LYS A 1 153 ? 17.266 -4.695 6.301 1 96 153 LYS A O 1
ATOM 1212 N N . GLU A 1 154 ? 15.711 -3.186 6.695 1 95.56 154 GLU A N 1
ATOM 1213 C CA . GLU A 1 154 ? 14.609 -4.062 6.309 1 95.56 154 GLU A CA 1
ATOM 1214 C C . GLU A 1 154 ? 14.164 -3.785 4.875 1 95.56 154 GLU A C 1
ATOM 1216 O O . GLU A 1 154 ? 13.18 -4.363 4.402 1 95.56 154 GLU A O 1
ATOM 1221 N N . ARG A 1 155 ? 14.945 -2.975 4.145 1 96.75 155 ARG A N 1
ATOM 1222 C CA . ARG A 1 155 ? 14.562 -2.621 2.783 1 96.75 155 ARG A CA 1
ATOM 1223 C C . ARG A 1 155 ? 14.539 -3.854 1.884 1 96.75 155 ARG A C 1
ATOM 1225 O O . ARG A 1 155 ? 15.32 -4.789 2.084 1 96.75 155 ARG A O 1
ATOM 1232 N N . VAL A 1 156 ? 13.703 -3.748 0.891 1 96.69 156 VAL A N 1
ATOM 1233 C CA . VAL A 1 156 ? 13.602 -4.871 -0.034 1 96.69 156 VAL A CA 1
ATOM 1234 C C . VAL A 1 156 ? 14.102 -4.453 -1.413 1 96.69 156 VAL A C 1
ATOM 1236 O O . VAL A 1 156 ? 14.211 -5.281 -2.32 1 96.69 156 VAL A O 1
ATOM 1239 N N . LEU A 1 157 ? 14.383 -3.182 -1.562 1 97.44 157 LEU A N 1
ATOM 1240 C CA . LEU A 1 157 ? 15.031 -2.623 -2.742 1 97.44 157 LEU A CA 1
ATOM 1241 C C . LEU A 1 157 ? 16.234 -1.77 -2.35 1 97.44 157 LEU A C 1
ATOM 1243 O O . LEU A 1 157 ? 16.156 -0.985 -1.4 1 97.44 157 LEU A O 1
ATOM 1247 N N . ASP A 1 158 ? 17.281 -1.927 -3.037 1 97.88 158 ASP A N 1
ATOM 1248 C CA . ASP A 1 158 ? 18.453 -1.094 -2.797 1 97.88 158 ASP A CA 1
ATOM 1249 C C . ASP A 1 158 ? 18.328 0.25 -3.512 1 97.88 158 ASP A C 1
ATOM 1251 O O . ASP A 1 158 ? 18.141 0.296 -4.727 1 97.88 158 ASP A O 1
ATOM 1255 N N . LEU A 1 159 ? 18.516 1.301 -2.756 1 98.44 159 LEU A N 1
ATOM 1256 C CA . LEU A 1 159 ? 18.328 2.641 -3.303 1 98.44 159 LEU A CA 1
ATOM 1257 C C . LEU A 1 159 ? 19.672 3.283 -3.629 1 98.44 159 LEU A C 1
ATOM 1259 O O . LEU A 1 159 ? 20.672 3.018 -2.957 1 98.44 159 LEU A O 1
ATOM 1263 N N . GLU A 1 160 ? 19.656 4.16 -4.613 1 98.06 160 GLU A N 1
ATOM 1264 C CA . GLU A 1 160 ? 20.781 5.078 -4.797 1 98.06 160 GLU A CA 1
ATOM 1265 C C . GLU A 1 160 ? 20.844 6.098 -3.662 1 98.06 160 GLU A C 1
ATOM 1267 O O . GLU A 1 160 ? 19.859 6.801 -3.395 1 98.06 160 GLU A O 1
ATOM 1272 N N . LYS A 1 161 ? 22 6.145 -3.113 1 97.19 161 LYS A N 1
ATOM 1273 C CA . LYS A 1 161 ? 22.141 7.102 -2.021 1 97.19 161 LYS A CA 1
ATOM 1274 C C . LYS A 1 161 ? 22.25 8.531 -2.555 1 97.19 161 LYS A C 1
ATOM 1276 O O . LYS A 1 161 ? 22.906 8.773 -3.568 1 97.19 161 LYS A O 1
ATOM 1281 N N . LYS A 1 162 ? 21.594 9.375 -1.83 1 96.88 162 LYS A N 1
ATOM 1282 C CA . LYS A 1 162 ? 21.594 10.773 -2.234 1 96.88 162 LYS A CA 1
ATOM 1283 C C . LYS A 1 162 ? 22.297 11.648 -1.199 1 96.88 162 LYS A C 1
ATOM 1285 O O . LYS A 1 162 ? 22.188 11.406 0.004 1 96.88 162 LYS A O 1
ATOM 1290 N N . GLU A 1 163 ? 22.922 12.664 -1.708 1 96.44 163 GLU A N 1
ATOM 1291 C CA . GLU A 1 163 ? 23.562 13.625 -0.811 1 96.44 163 GLU A CA 1
ATOM 1292 C C . GLU A 1 163 ? 22.531 14.352 0.05 1 96.44 163 GLU A C 1
ATOM 1294 O O . GLU A 1 163 ? 21.484 14.742 -0.441 1 96.44 163 GLU A O 1
ATOM 1299 N N . GLY A 1 164 ? 22.812 14.5 1.292 1 96.81 164 GLY A N 1
ATOM 1300 C CA . GLY A 1 164 ? 21.938 15.242 2.191 1 96.81 164 GLY A CA 1
ATOM 1301 C C . GLY A 1 164 ? 20.797 14.406 2.744 1 96.81 164 GLY A C 1
ATOM 1302 O O . GLY A 1 164 ? 19.984 14.906 3.52 1 96.81 164 GLY A O 1
ATOM 1303 N N . VAL A 1 165 ? 20.734 13.195 2.318 1 98.19 165 VAL A N 1
ATOM 1304 C CA . VAL A 1 165 ? 19.703 12.289 2.797 1 98.19 165 VAL A CA 1
ATOM 1305 C C . VAL A 1 165 ? 20.312 11.266 3.76 1 98.19 165 VAL A C 1
ATOM 1307 O O . VAL A 1 165 ? 21.406 10.758 3.521 1 98.19 165 VAL A O 1
ATOM 1310 N N . THR A 1 166 ? 19.594 11 4.844 1 98.31 166 THR A N 1
ATOM 1311 C CA . THR A 1 166 ? 20.125 10.031 5.805 1 98.31 166 THR A CA 1
ATOM 1312 C C . THR A 1 166 ? 19.406 8.688 5.66 1 98.31 166 THR A C 1
ATOM 1314 O O . THR A 1 166 ? 18.219 8.641 5.324 1 98.31 166 THR A O 1
ATOM 1317 N N . TYR A 1 167 ? 20.141 7.645 5.934 1 98.38 167 TYR A N 1
ATOM 1318 C CA . TYR A 1 167 ? 19.656 6.266 5.949 1 98.38 167 TYR A CA 1
ATOM 1319 C C . TYR A 1 167 ? 19.953 5.598 7.285 1 98.38 167 TYR A C 1
ATOM 1321 O O . TYR A 1 167 ? 21.109 5.434 7.66 1 98.38 167 TYR A O 1
ATOM 1329 N N . TRP A 1 168 ? 18.891 5.262 7.965 1 98 168 TRP A N 1
ATOM 1330 C CA . TRP A 1 168 ? 19.016 4.703 9.305 1 98 168 TRP A CA 1
ATOM 1331 C C . TRP A 1 168 ? 18.688 3.213 9.305 1 98 168 TRP A C 1
ATOM 1333 O O . TRP A 1 168 ? 17.734 2.781 8.648 1 98 168 TRP A O 1
ATOM 1343 N N . GLU A 1 169 ? 19.438 2.406 10.062 1 97.25 169 GLU A N 1
ATOM 1344 C CA . GLU A 1 169 ? 19.156 0.977 10.164 1 97.25 169 GLU A CA 1
ATOM 1345 C C . GLU A 1 169 ? 17.766 0.727 10.742 1 97.25 169 GLU A C 1
ATOM 1347 O O . GLU A 1 169 ? 17.062 -0.19 10.312 1 97.25 169 GLU A O 1
ATOM 1352 N N . GLY A 1 170 ? 17.391 1.491 11.766 1 95.75 170 GLY A N 1
ATOM 1353 C CA . GLY A 1 170 ? 16.109 1.439 12.445 1 95.75 170 GLY A CA 1
ATOM 1354 C C . GLY A 1 170 ? 15.43 2.793 12.547 1 95.75 170 GLY A C 1
ATOM 1355 O O . GLY A 1 170 ? 15.289 3.502 11.547 1 95.75 170 GLY A O 1
ATOM 1356 N N . ALA A 1 171 ? 15.125 3.174 13.727 1 93.62 171 ALA A N 1
ATOM 1357 C CA . ALA A 1 171 ? 14.461 4.449 13.977 1 93.62 171 ALA A CA 1
ATOM 1358 C C . ALA A 1 171 ? 15.438 5.617 13.836 1 93.62 171 ALA A C 1
ATOM 1360 O O . ALA A 1 171 ? 16.594 5.508 14.227 1 93.62 171 ALA A O 1
ATOM 1361 N N . GLN A 1 172 ? 14.914 6.641 13.359 1 92.31 172 GLN A N 1
ATOM 1362 C CA . GLN A 1 172 ? 15.719 7.84 13.164 1 92.31 172 GLN A CA 1
ATOM 1363 C C . GLN A 1 172 ? 16.359 8.289 14.469 1 92.31 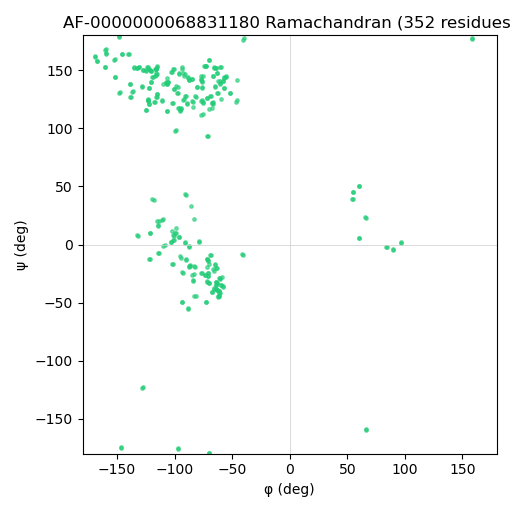172 GLN A C 1
ATOM 1365 O O . GLN A 1 172 ? 15.695 8.344 15.508 1 92.31 172 GLN A O 1
ATOM 1370 N N . GLU A 1 173 ? 17.609 8.625 14.445 1 89.44 173 GLU A N 1
ATOM 1371 C CA . GLU A 1 173 ? 18.406 9.164 15.539 1 89.44 173 GLU A CA 1
ATOM 1372 C C . GLU A 1 173 ? 18.453 8.195 16.719 1 89.44 173 GLU A C 1
ATOM 1374 O O . GLU A 1 173 ? 18.875 8.562 17.812 1 89.44 173 GLU A O 1
ATOM 1379 N N . LYS A 1 174 ? 17.891 6.992 16.578 1 90.31 174 LYS A N 1
ATOM 1380 C CA . LYS A 1 174 ? 17.906 5.969 17.625 1 90.31 174 LYS A CA 1
ATOM 1381 C C . LYS A 1 174 ? 18.578 4.691 17.125 1 90.31 174 LYS A C 1
ATOM 1383 O O . LYS A 1 174 ? 18.453 3.631 17.734 1 90.31 174 LYS A O 1
ATOM 1388 N N . SER A 1 175 ? 19.156 4.832 16 1 93.44 175 SER A N 1
ATOM 1389 C CA . SER A 1 175 ? 19.891 3.723 15.398 1 93.44 175 SER A CA 1
ATOM 1390 C C . SER A 1 175 ? 21.094 4.219 14.609 1 93.44 175 SER A C 1
ATOM 1392 O O . SER A 1 175 ? 21.375 5.418 14.586 1 93.44 175 SER A O 1
ATOM 1394 N N . GLU A 1 176 ? 21.766 3.328 13.938 1 95.25 176 GLU A N 1
ATOM 1395 C CA . GLU A 1 176 ? 22.969 3.688 13.188 1 95.25 176 GLU A CA 1
ATOM 1396 C C . GLU A 1 176 ? 22.625 4.133 11.773 1 95.25 176 GLU A C 1
ATOM 1398 O O . GLU A 1 176 ? 21.719 3.586 11.148 1 95.25 176 GLU A O 1
ATOM 1403 N N . LYS A 1 177 ? 23.453 5.102 11.445 1 94.62 177 LYS A N 1
ATOM 1404 C CA . LYS A 1 177 ? 23.359 5.465 10.031 1 94.62 177 LYS A CA 1
ATOM 1405 C C . LYS A 1 177 ? 24.078 4.445 9.156 1 94.62 177 LYS A C 1
ATOM 1407 O O . LYS A 1 177 ? 25.109 3.891 9.547 1 94.62 177 LYS A O 1
ATOM 1412 N N . VAL A 1 178 ? 23.484 4.164 7.984 1 90.19 178 VAL A N 1
ATOM 1413 C CA . VAL A 1 178 ? 24.109 3.211 7.066 1 90.19 178 VAL A CA 1
ATOM 1414 C C . VAL A 1 178 ? 24.453 3.906 5.75 1 90.19 178 VAL A C 1
ATOM 1416 O O . VAL A 1 178 ? 23.781 4.859 5.352 1 90.19 178 VAL A O 1
ATOM 1419 N N . MET B 1 1 ? -2.199 4.371 -23.266 1 34.06 1 MET B N 1
ATOM 1420 C CA . MET B 1 1 ? -1.088 4.254 -22.328 1 34.06 1 MET B CA 1
ATOM 1421 C C . MET B 1 1 ? -1.525 3.537 -21.047 1 34.06 1 MET B C 1
ATOM 1423 O O . MET B 1 1 ? -0.899 3.689 -20 1 34.06 1 MET B O 1
ATOM 1427 N N . GLY B 1 2 ? -2.854 3.16 -20.953 1 47.75 2 GLY B N 1
ATOM 1428 C CA . GLY B 1 2 ? -3.438 2.746 -19.688 1 47.75 2 GLY B CA 1
ATOM 1429 C C . GLY B 1 2 ? -2.951 1.386 -19.219 1 47.75 2 GLY B C 1
ATOM 1430 O O . GLY B 1 2 ? -2.826 0.458 -20.031 1 47.75 2 GLY B O 1
ATOM 1431 N N . GLY B 1 3 ? -1.903 1.278 -18.391 1 61.22 3 GLY B N 1
ATOM 1432 C CA . GLY B 1 3 ? -1.405 0.019 -17.859 1 61.22 3 GLY B CA 1
ATOM 1433 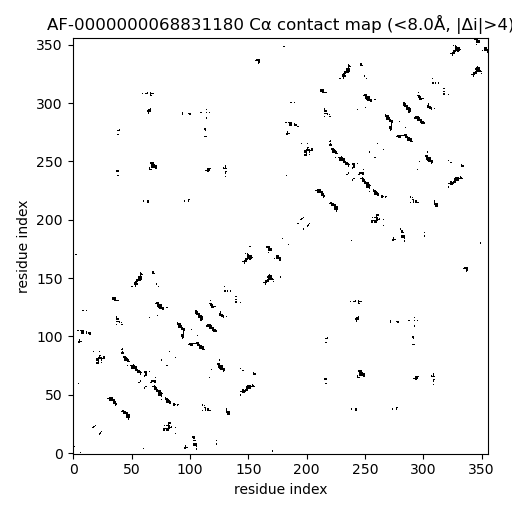C C . GLY B 1 3 ? -2.51 -0.933 -17.453 1 61.22 3 GLY B C 1
ATOM 1434 O O . GLY B 1 3 ? -3.666 -0.76 -17.844 1 61.22 3 GLY B O 1
ATOM 1435 N N . ALA B 1 4 ? -2.242 -2.068 -17.047 1 73 4 ALA B N 1
ATOM 1436 C CA . ALA B 1 4 ? -3.133 -3.129 -16.578 1 73 4 ALA B CA 1
ATOM 1437 C C . ALA B 1 4 ? -4.246 -2.562 -15.703 1 73 4 ALA B C 1
ATOM 1439 O O . ALA B 1 4 ? -5.336 -3.129 -15.633 1 73 4 ALA B O 1
ATOM 1440 N N . HIS B 1 5 ? -4.16 -1.341 -15.359 1 88.12 5 HIS B N 1
ATOM 1441 C CA . HIS B 1 5 ? -5.09 -0.77 -14.391 1 88.12 5 HIS B CA 1
ATOM 1442 C C . HIS B 1 5 ? -6.273 -0.105 -15.094 1 88.12 5 HIS B C 1
ATOM 1444 O O . HIS B 1 5 ? -7.273 0.223 -14.453 1 88.12 5 HIS B O 1
ATOM 1450 N N . GLU B 1 6 ? -6.164 0.069 -16.406 1 85.31 6 GLU B N 1
ATOM 1451 C CA . GLU B 1 6 ? -7.223 0.774 -17.125 1 85.31 6 GLU B CA 1
ATOM 1452 C C . GLU B 1 6 ? -8.047 -0.184 -17.984 1 85.31 6 GLU B C 1
ATOM 1454 O O . GLU B 1 6 ? -9.055 0.208 -18.562 1 85.31 6 GLU B O 1
ATOM 1459 N N . GLN B 1 7 ? -7.688 -1.41 -17.953 1 86.56 7 GLN B N 1
ATOM 1460 C CA . GLN B 1 7 ? -8.352 -2.355 -18.844 1 86.56 7 GLN B CA 1
ATOM 1461 C C . GLN B 1 7 ? -8.992 -3.498 -18.062 1 86.56 7 GLN B C 1
ATOM 1463 O O . GLN B 1 7 ? -8.352 -4.082 -17.188 1 86.56 7 GLN B O 1
ATOM 1468 N N . ALA B 1 8 ? -10.211 -3.744 -18.5 1 88.81 8 ALA B N 1
ATOM 1469 C CA . ALA B 1 8 ? -10.906 -4.914 -17.969 1 88.81 8 ALA B CA 1
ATOM 1470 C C . ALA B 1 8 ? -10.703 -6.129 -18.875 1 88.81 8 ALA B C 1
ATOM 1472 O O . ALA B 1 8 ? -10.641 -5.996 -20.094 1 88.81 8 ALA B O 1
ATOM 1473 N N . ASP B 1 9 ? -10.781 -7.203 -18.234 1 87.31 9 ASP B N 1
ATOM 1474 C CA . ASP B 1 9 ? -10.758 -8.445 -19 1 87.31 9 ASP B CA 1
ATOM 1475 C C . ASP B 1 9 ? -12.047 -8.617 -19.797 1 87.31 9 ASP B C 1
ATOM 1477 O O . ASP B 1 9 ? -13.125 -8.797 -19.219 1 87.31 9 ASP B O 1
ATOM 1481 N N . LYS B 1 10 ? -11.961 -8.633 -21.062 1 88.06 10 LYS B N 1
ATOM 1482 C CA . LYS B 1 10 ? -13.125 -8.734 -21.953 1 88.06 10 LYS B CA 1
ATOM 1483 C C . LYS B 1 10 ? -13.75 -10.125 -21.875 1 88.06 10 LYS B C 1
ATOM 1485 O O . LYS B 1 10 ? -14.914 -10.312 -22.234 1 88.06 10 LYS B O 1
ATOM 1490 N N . ASN B 1 11 ? -12.93 -11 -21.328 1 82.06 11 ASN B N 1
ATOM 1491 C CA . ASN B 1 11 ? -13.406 -12.375 -21.219 1 82.06 11 ASN B CA 1
ATOM 1492 C C . ASN B 1 11 ? -13.867 -12.711 -19.812 1 82.06 11 ASN B C 1
ATOM 1494 O O . ASN B 1 11 ? -14 -13.883 -19.453 1 82.06 11 ASN B O 1
ATOM 1498 N N . HIS B 1 12 ? -13.945 -11.641 -19.125 1 83.5 12 HIS B N 1
ATOM 1499 C CA . HIS B 1 12 ? -14.375 -11.836 -17.75 1 83.5 12 HIS B CA 1
ATOM 1500 C C . HIS B 1 12 ? -15.781 -12.43 -17.688 1 83.5 12 HIS B C 1
ATOM 1502 O O . HIS B 1 12 ? -16.688 -11.953 -18.359 1 83.5 12 HIS B O 1
ATOM 1508 N N . THR B 1 13 ? -15.922 -13.461 -16.922 1 76.56 13 THR B N 1
ATOM 1509 C CA . THR B 1 13 ? -17.234 -14.023 -16.641 1 76.56 13 THR B CA 1
ATOM 1510 C C . THR B 1 13 ? -17.625 -13.773 -15.195 1 76.56 13 THR B C 1
ATOM 1512 O O . THR B 1 13 ? -16.766 -13.664 -14.32 1 76.56 13 THR B O 1
ATOM 1515 N N . PRO B 1 14 ? -19.016 -13.391 -15.141 1 75.88 14 PRO B N 1
ATOM 1516 C CA . PRO B 1 14 ? -19.422 -13.305 -13.742 1 75.88 14 PRO B CA 1
ATOM 1517 C C . PRO B 1 14 ? -18.969 -14.508 -12.914 1 75.88 14 PRO B C 1
ATOM 1519 O O . PRO B 1 14 ? -19.109 -15.648 -13.352 1 75.88 14 PRO B O 1
ATOM 1522 N N . ASP B 1 15 ? -18.219 -14.164 -11.883 1 67.81 15 ASP B N 1
ATOM 1523 C CA . ASP B 1 15 ? -17.484 -15.234 -11.219 1 67.81 15 ASP B CA 1
ATOM 1524 C C . ASP B 1 15 ? -18.297 -15.828 -10.07 1 67.81 15 ASP B C 1
ATOM 1526 O O . ASP B 1 15 ? -19.203 -15.18 -9.539 1 67.81 15 ASP B O 1
ATOM 1530 N N . GLU B 1 16 ? -18.078 -17.047 -9.977 1 84.38 16 GLU B N 1
ATOM 1531 C CA . GLU B 1 16 ? -18.719 -17.859 -8.945 1 84.38 16 GLU B CA 1
ATOM 1532 C C . GLU B 1 16 ? -17.922 -17.812 -7.641 1 84.38 16 GLU B C 1
ATOM 1534 O O . GLU B 1 16 ? -17.828 -18.797 -6.914 1 84.38 16 GLU B O 1
ATOM 1539 N N . PHE B 1 17 ? -17.297 -16.641 -7.387 1 90.5 17 PHE B N 1
ATOM 1540 C CA . PHE B 1 17 ? -16.672 -16.547 -6.074 1 90.5 17 PHE B CA 1
ATOM 1541 C C . PHE B 1 17 ? -17.625 -17.047 -4.988 1 90.5 17 PHE B C 1
ATOM 1543 O O . PHE B 1 17 ? -18.797 -16.641 -4.949 1 90.5 17 PHE B O 1
ATOM 1550 N N . PRO B 1 18 ? -17.125 -17.984 -4.262 1 92.94 18 PRO B N 1
ATOM 1551 C CA . PRO B 1 18 ? -15.742 -18.438 -4.062 1 92.94 18 PRO B CA 1
ATOM 1552 C C . PRO B 1 18 ? -15.469 -19.797 -4.672 1 92.94 18 PRO B C 1
ATOM 1554 O O . PRO B 1 18 ? -14.562 -20.516 -4.227 1 92.94 18 PRO B O 1
ATOM 1557 N N . ASN B 1 19 ? -16.344 -20.188 -5.695 1 91.81 19 ASN B N 1
ATOM 1558 C CA . ASN B 1 19 ? -16.266 -21.562 -6.176 1 91.81 19 ASN B CA 1
ATOM 1559 C C . ASN B 1 19 ? -15.297 -21.703 -7.352 1 91.81 19 ASN B C 1
ATOM 1561 O O . ASN B 1 19 ? -15.625 -22.328 -8.359 1 91.81 19 ASN B O 1
ATOM 1565 N N . LEU B 1 20 ? -14.148 -21.078 -7.289 1 92.44 20 LEU B N 1
ATOM 1566 C CA . LEU B 1 20 ? -13.07 -21.156 -8.258 1 92.44 20 LEU B CA 1
ATOM 1567 C C . LEU B 1 20 ? -11.719 -20.891 -7.594 1 92.44 20 LEU B C 1
ATOM 1569 O O . LEU B 1 20 ? -11.656 -20.312 -6.508 1 92.44 20 LEU B O 1
ATOM 1573 N N . ALA B 1 21 ? -10.633 -21.375 -8.266 1 92.62 21 ALA B N 1
ATOM 1574 C CA . ALA B 1 21 ? -9.297 -21.031 -7.789 1 92.62 21 ALA B CA 1
ATOM 1575 C C . ALA B 1 21 ? -9.07 -19.516 -7.816 1 92.62 21 ALA B C 1
ATOM 1577 O O . ALA B 1 21 ? -9.547 -18.828 -8.719 1 92.62 21 ALA B O 1
ATOM 1578 N N . PRO B 1 22 ? -8.391 -19 -6.801 1 95.94 22 PRO B N 1
ATOM 1579 C CA . PRO B 1 22 ? -7.68 -19.719 -5.734 1 95.94 22 PRO B CA 1
ATOM 1580 C C . PRO B 1 22 ? -8.562 -19.984 -4.52 1 95.94 22 PRO B C 1
ATOM 1582 O O . PRO B 1 22 ? -8.125 -20.641 -3.568 1 95.94 22 PRO B O 1
ATOM 1585 N N . TYR B 1 23 ? -9.805 -19.625 -4.531 1 95.69 23 TYR B N 1
ATOM 1586 C CA . TYR B 1 23 ? -10.648 -19.562 -3.346 1 95.69 23 TYR B CA 1
ATOM 1587 C C . TYR B 1 23 ? -11.25 -20.938 -3.037 1 95.69 23 TYR B C 1
ATOM 1589 O O . TYR B 1 23 ? -11.57 -21.234 -1.886 1 95.69 23 TYR B O 1
ATOM 1597 N N . ASN B 1 24 ? -11.43 -21.781 -3.932 1 90.62 24 ASN B N 1
ATOM 1598 C CA . ASN B 1 24 ? -12.016 -23.109 -3.746 1 90.62 24 ASN B CA 1
ATOM 1599 C C . ASN B 1 24 ? -10.992 -24.203 -4.008 1 90.62 24 ASN B C 1
ATOM 1601 O O . ASN B 1 24 ? -11.367 -25.344 -4.324 1 90.62 24 ASN B O 1
ATOM 1605 N N . THR B 1 25 ? -9.781 -23.875 -3.947 1 92.62 25 THR B N 1
ATOM 1606 C CA . THR B 1 25 ? -8.758 -24.906 -4.043 1 92.62 25 THR B CA 1
ATOM 1607 C C . THR B 1 25 ? -8.789 -25.812 -2.818 1 92.62 25 THR B C 1
ATOM 1609 O O . THR B 1 25 ? -8.703 -25.344 -1.684 1 92.62 25 THR B O 1
ATOM 1612 N N . PRO B 1 26 ? -8.977 -27.109 -3.051 1 93.12 26 PRO B N 1
ATOM 1613 C CA . PRO B 1 26 ? -9.07 -28.031 -1.91 1 93.12 26 PRO B CA 1
ATOM 1614 C C . PRO B 1 26 ? -7.859 -27.938 -0.986 1 93.12 26 PRO B C 1
ATOM 1616 O O . PRO B 1 26 ? -6.734 -27.766 -1.455 1 93.12 26 PRO B O 1
ATOM 1619 N N . ALA B 1 27 ? -8.102 -28.109 0.283 1 91.12 27 ALA B N 1
ATOM 1620 C CA . ALA B 1 27 ? -7.055 -28 1.296 1 91.12 27 ALA B CA 1
ATOM 1621 C C . ALA B 1 27 ? -5.957 -29.031 1.069 1 91.12 27 ALA B C 1
ATOM 1623 O O . ALA B 1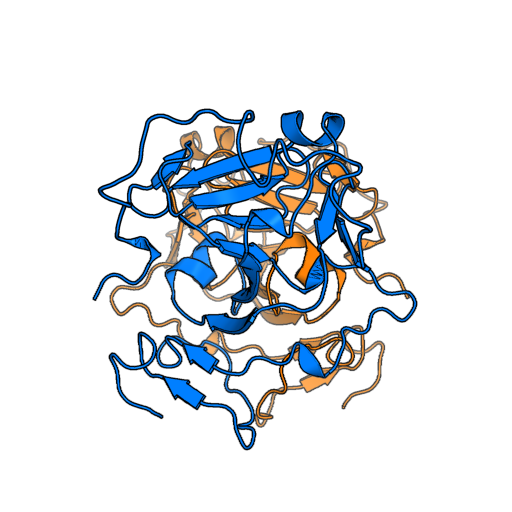 27 ? -4.793 -28.797 1.394 1 91.12 27 ALA B O 1
ATOM 1624 N N . ASP B 1 28 ? -6.328 -30.141 0.48 1 95.06 28 ASP B N 1
ATOM 1625 C CA . ASP B 1 28 ? -5.371 -31.234 0.309 1 95.06 28 ASP B CA 1
ATOM 1626 C C . ASP B 1 28 ? -4.812 -31.25 -1.112 1 95.06 28 ASP B C 1
ATOM 1628 O O . ASP B 1 28 ? -4.141 -32.219 -1.506 1 95.06 28 ASP B O 1
ATOM 1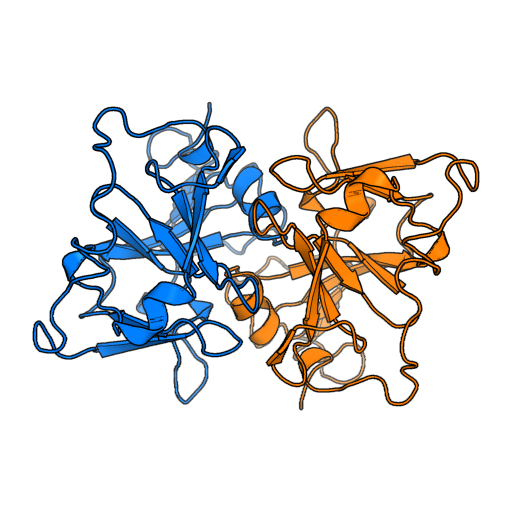632 N N . ALA B 1 29 ? -5.152 -30.203 -1.894 1 95.25 29 ALA B N 1
ATOM 1633 C CA . ALA B 1 29 ? -4.691 -30.141 -3.277 1 95.25 29 ALA B CA 1
ATOM 1634 C C . ALA B 1 29 ? -3.168 -30.188 -3.35 1 95.25 29 ALA B C 1
ATOM 1636 O O . ALA B 1 29 ? -2.602 -30.766 -4.281 1 95.25 29 ALA B O 1
ATOM 1637 N N . PHE B 1 30 ? -2.455 -29.609 -2.453 1 96.56 30 PHE B N 1
ATOM 1638 C CA . PHE B 1 30 ? -1 -29.594 -2.369 1 96.56 30 PHE B CA 1
ATOM 1639 C C . PHE B 1 30 ? -0.54 -29.25 -0.96 1 96.56 30 PHE B C 1
ATOM 1641 O O . PHE B 1 30 ? -1.326 -28.75 -0.148 1 96.56 30 PHE B O 1
ATOM 1648 N N . GLU B 1 31 ? 0.7 -29.516 -0.697 1 96 31 GLU B N 1
ATOM 1649 C CA . GLU B 1 31 ? 1.322 -29.031 0.532 1 96 31 GLU B CA 1
ATOM 1650 C C . GLU B 1 31 ? 1.835 -27.594 0.365 1 96 31 GLU B C 1
ATOM 1652 O O . GLU B 1 31 ? 2.625 -27.328 -0.54 1 96 31 GLU B O 1
ATOM 1657 N N . GLY B 1 32 ? 1.352 -26.719 1.221 1 96.38 32 GLY B N 1
ATOM 1658 C CA . GLY B 1 32 ? 1.782 -25.328 1.14 1 96.38 32 GLY B CA 1
ATOM 1659 C C . GLY B 1 32 ? 3.246 -25.141 1.489 1 96.38 32 GLY B C 1
ATOM 1660 O O . GLY B 1 32 ? 3.678 -25.5 2.588 1 96.38 32 GLY B O 1
ATOM 1661 N N . LYS B 1 33 ? 3.986 -24.625 0.572 1 96.75 33 LYS B N 1
ATOM 1662 C CA . LYS B 1 33 ? 5.395 -24.312 0.81 1 96.75 33 LYS B CA 1
ATOM 1663 C C . LYS B 1 33 ? 5.555 -22.984 1.523 1 96.75 33 LYS B C 1
ATOM 1665 O O . LYS B 1 33 ? 6.395 -22.844 2.412 1 96.75 33 LYS B O 1
ATOM 1670 N N . TYR B 1 34 ? 4.832 -21.969 1.098 1 97.5 34 TYR B N 1
ATOM 1671 C CA . TYR B 1 34 ? 4.867 -20.641 1.679 1 97.5 34 TYR B CA 1
ATOM 1672 C C . TYR B 1 34 ? 3.52 -20.266 2.279 1 97.5 34 TYR B C 1
ATOM 1674 O O . TYR B 1 34 ? 2.471 -20.672 1.772 1 97.5 34 TYR B O 1
ATOM 1682 N N . HIS B 1 35 ? 3.564 -19.516 3.354 1 97.75 35 HIS B N 1
ATOM 1683 C CA . HIS B 1 35 ? 2.375 -19.094 4.09 1 97.75 35 HIS B CA 1
ATOM 1684 C C . HIS B 1 35 ? 2.299 -17.578 4.203 1 97.75 35 HIS B C 1
ATOM 1686 O O . HIS B 1 35 ? 3.246 -16.938 4.668 1 97.75 35 HIS B O 1
ATOM 1692 N N . ALA B 1 36 ? 1.17 -17.094 3.732 1 98.31 36 ALA B N 1
ATOM 1693 C CA . ALA B 1 36 ? 0.987 -15.648 3.723 1 98.31 36 ALA B CA 1
ATOM 1694 C C . ALA B 1 36 ? -0.165 -15.234 4.633 1 98.31 36 ALA B C 1
ATOM 1696 O O . ALA B 1 36 ? -1.1 -16 4.852 1 98.31 36 ALA B O 1
ATOM 1697 N N . SER B 1 37 ? -0.033 -14.016 5.145 1 98.31 37 SER B N 1
ATOM 1698 C CA . SER B 1 37 ? -1.085 -13.445 5.984 1 98.31 37 SER B CA 1
ATOM 1699 C C . SER B 1 37 ? -1.1 -11.922 5.898 1 98.31 37 SER B C 1
ATOM 1701 O O . SER B 1 37 ? -0.046 -11.289 5.801 1 98.31 37 SER B O 1
ATOM 1703 N N . CYS B 1 38 ? -2.363 -11.422 5.949 1 98.56 38 CYS B N 1
ATOM 1704 C CA . CYS B 1 38 ? -2.455 -9.977 6.125 1 98.56 38 CYS B CA 1
ATOM 1705 C C . CYS B 1 38 ? -2.016 -9.57 7.523 1 98.56 38 CYS B C 1
ATOM 1707 O O . CYS B 1 38 ? -1.628 -10.414 8.328 1 98.56 38 CYS B O 1
ATOM 1709 N N . HIS B 1 39 ? -2.045 -8.359 7.848 1 98.44 39 HIS B N 1
ATOM 1710 C CA . HIS B 1 39 ? -1.479 -7.859 9.094 1 98.44 39 HIS B CA 1
ATOM 1711 C C . HIS B 1 39 ? -2.27 -8.367 10.297 1 98.44 39 HIS B C 1
ATOM 1713 O O . HIS B 1 39 ? -1.688 -8.734 11.32 1 98.44 39 HIS B O 1
ATOM 1719 N N . CYS B 1 40 ? -3.615 -8.398 10.203 1 98.38 40 CYS B N 1
ATOM 1720 C CA . CYS B 1 40 ? -4.441 -8.758 11.352 1 98.38 40 CYS B CA 1
ATOM 1721 C C . CYS B 1 40 ? -4.633 -10.266 11.43 1 98.38 40 CYS B C 1
ATOM 1723 O O . CYS B 1 40 ? -5.109 -10.781 12.445 1 98.38 40 CYS B O 1
ATOM 1725 N N . GLY B 1 41 ? -4.398 -10.945 10.352 1 98.12 41 GLY B N 1
ATOM 1726 C CA . GLY B 1 41 ? -4.492 -12.391 10.367 1 98.12 41 GLY B CA 1
ATOM 1727 C C . GLY B 1 41 ? -5.832 -12.914 9.883 1 98.12 41 GLY B C 1
ATOM 1728 O O . GLY B 1 41 ? -6.027 -14.125 9.758 1 98.12 41 GLY B O 1
ATOM 1729 N N . ALA B 1 42 ? -6.719 -12.031 9.492 1 98.44 42 ALA B N 1
ATOM 1730 C CA . ALA B 1 42 ? -8.039 -12.461 9.047 1 98.44 42 ALA B CA 1
ATOM 1731 C C . ALA B 1 42 ? -7.965 -13.141 7.684 1 98.44 42 ALA B C 1
ATOM 1733 O O . ALA B 1 42 ? -8.773 -14.016 7.375 1 98.44 42 ALA B O 1
ATOM 1734 N N . VAL B 1 43 ? -7.059 -12.75 6.84 1 98.5 43 VAL B N 1
ATOM 1735 C CA . VAL B 1 43 ? -6.828 -13.375 5.543 1 98.5 43 VAL B CA 1
ATOM 1736 C C . VAL B 1 43 ? -5.488 -14.109 5.551 1 98.5 43 VAL B C 1
ATOM 1738 O O . VAL B 1 43 ? -4.453 -13.516 5.871 1 98.5 43 VAL B O 1
ATOM 1741 N N . ARG B 1 44 ? -5.543 -15.297 5.262 1 98.25 44 ARG B N 1
ATOM 1742 C CA . ARG B 1 44 ? -4.379 -16.156 5.125 1 98.25 44 ARG B CA 1
ATOM 1743 C C . ARG B 1 44 ? -4.492 -17.031 3.879 1 98.25 44 ARG B C 1
ATOM 1745 O O . ARG B 1 44 ? -5.598 -17.359 3.438 1 98.25 44 ARG B O 1
ATOM 1752 N N . TYR B 1 45 ? -3.346 -17.406 3.34 1 98.44 45 TYR B N 1
ATOM 1753 C CA . TYR B 1 45 ? -3.332 -18.359 2.246 1 98.44 45 TYR B CA 1
ATOM 1754 C C . TYR B 1 45 ? -1.957 -19 2.104 1 98.44 45 TYR B C 1
ATOM 1756 O O . TYR B 1 45 ? -1 -18.594 2.762 1 98.44 45 TYR B O 1
ATOM 1764 N N . GLU B 1 46 ? -1.934 -20.047 1.309 1 98.44 46 GLU B N 1
ATOM 1765 C CA . GLU B 1 46 ? -0.699 -20.797 1.082 1 98.44 46 GLU B CA 1
ATOM 1766 C C . GLU B 1 46 ? -0.375 -20.891 -0.406 1 98.44 46 GLU B C 1
ATOM 1768 O O . GLU B 1 46 ? -1.276 -20.859 -1.246 1 98.44 46 GLU B O 1
ATOM 1773 N N . ALA B 1 47 ? 0.867 -20.938 -0.667 1 98.25 47 ALA B N 1
ATOM 1774 C CA . ALA B 1 47 ? 1.342 -21.094 -2.039 1 98.25 47 ALA B CA 1
ATOM 1775 C C . ALA B 1 47 ? 2.152 -22.375 -2.189 1 98.25 47 ALA B C 1
ATOM 1777 O O . ALA B 1 47 ? 2.945 -22.734 -1.313 1 98.25 47 ALA B O 1
ATOM 1778 N N . LYS B 1 48 ? 1.9 -22.891 -3.414 1 96.31 48 LYS B N 1
ATOM 1779 C CA . LYS B 1 48 ? 2.65 -24.078 -3.814 1 96.31 48 LYS B CA 1
ATOM 1780 C C . LYS B 1 48 ? 3.945 -23.688 -4.523 1 96.31 48 LYS B C 1
ATOM 1782 O O . LYS B 1 48 ? 3.939 -22.859 -5.438 1 96.31 48 LYS B O 1
ATOM 1787 N N . GLY B 1 49 ? 5.047 -24.141 -4.176 1 93.25 49 GLY B N 1
ATOM 1788 C CA . GLY B 1 49 ? 6.273 -24.016 -4.941 1 93.25 49 GLY B CA 1
ATOM 1789 C C . GLY B 1 49 ? 6.758 -22.578 -5.055 1 93.25 49 GLY B C 1
ATOM 1790 O O . GLY B 1 49 ? 6.438 -21.734 -4.211 1 93.25 49 GLY B O 1
ATOM 1791 N N . GLU B 1 50 ? 7.617 -22.391 -6.145 1 97.19 50 GLU B N 1
ATOM 1792 C CA . GLU B 1 50 ? 8.219 -21.078 -6.391 1 97.19 50 GLU B CA 1
ATOM 1793 C C . GLU B 1 50 ? 7.363 -20.25 -7.344 1 97.19 50 GLU B C 1
ATOM 1795 O O . GLU B 1 50 ? 6.645 -20.797 -8.18 1 97.19 50 GLU B O 1
ATOM 1800 N N . PRO B 1 51 ? 7.348 -18.953 -7.188 1 98.25 51 PRO B N 1
ATOM 1801 C CA . PRO B 1 51 ? 6.66 -18.109 -8.172 1 98.25 51 PRO B CA 1
ATOM 1802 C C . PRO B 1 51 ? 7.238 -18.25 -9.578 1 98.25 51 PRO B C 1
ATOM 1804 O O . PRO B 1 51 ? 8.414 -18.578 -9.734 1 98.25 51 PRO B O 1
ATOM 1807 N N . GLU B 1 52 ? 6.391 -18 -10.531 1 98 52 GLU B N 1
ATOM 1808 C CA . GLU B 1 52 ? 6.816 -18.016 -11.922 1 98 52 GLU B CA 1
ATOM 1809 C C . GLU B 1 52 ? 7.73 -16.828 -12.234 1 98 52 GLU B C 1
ATOM 1811 O O . GLU B 1 52 ? 8.617 -16.938 -13.086 1 98 52 GLU B O 1
ATOM 1816 N N . LEU B 1 53 ? 7.469 -15.758 -11.594 1 97.81 53 LEU B N 1
ATOM 1817 C CA . LEU B 1 53 ? 8.148 -14.492 -11.875 1 97.81 53 LEU B CA 1
ATOM 1818 C C . LEU B 1 53 ? 8.016 -13.539 -10.695 1 97.81 53 LEU B C 1
ATOM 1820 O O . LEU B 1 53 ? 7.094 -13.656 -9.891 1 97.81 53 LEU B O 1
ATOM 1824 N N . SER B 1 54 ? 8.961 -12.656 -10.562 1 98.25 54 SER B N 1
ATOM 1825 C CA . SER B 1 54 ? 8.93 -11.539 -9.633 1 98.25 54 SER B CA 1
ATOM 1826 C C . SER B 1 54 ? 9.102 -10.211 -10.359 1 98.25 54 SER B C 1
ATOM 1828 O O . SER B 1 54 ? 10.086 -10.008 -11.078 1 98.25 54 SER B O 1
ATOM 1830 N N . VAL B 1 55 ? 8.148 -9.305 -10.18 1 98.5 55 VAL B N 1
ATOM 1831 C CA . VAL B 1 55 ? 8.164 -8.016 -10.867 1 98.5 55 VAL B CA 1
ATOM 1832 C C . VAL B 1 55 ? 7.891 -6.895 -9.875 1 98.5 55 VAL B C 1
ATOM 1834 O O . VAL B 1 55 ? 7.266 -7.117 -8.828 1 98.5 55 VAL B O 1
ATOM 1837 N N . CYS B 1 56 ? 8.422 -5.715 -10.172 1 98.75 56 CYS B N 1
ATOM 1838 C CA . CYS B 1 56 ? 8.141 -4.52 -9.391 1 98.75 56 CYS B CA 1
ATOM 1839 C C . CYS B 1 56 ? 7.551 -3.42 -10.266 1 98.75 56 CYS B C 1
ATOM 1841 O O . CYS B 1 56 ? 8.18 -2.992 -11.234 1 98.75 56 CYS B O 1
ATOM 1843 N N . CYS B 1 57 ? 6.375 -2.967 -9.961 1 98.38 57 CYS B N 1
ATOM 1844 C CA . CYS B 1 57 ? 5.695 -1.932 -10.727 1 98.38 57 CYS B CA 1
ATOM 1845 C C . CYS B 1 57 ? 5.824 -0.574 -10.047 1 98.38 57 CYS B C 1
ATOM 1847 O O . CYS B 1 57 ? 5.582 -0.451 -8.844 1 98.38 57 CYS B O 1
ATOM 1849 N N . HIS B 1 58 ? 6.145 0.416 -10.789 1 97.56 58 HIS B N 1
ATOM 1850 C CA . HIS B 1 58 ? 6.348 1.766 -10.273 1 97.56 58 HIS B CA 1
ATOM 1851 C C . HIS B 1 58 ? 5.297 2.727 -10.82 1 97.56 58 HIS B C 1
ATOM 1853 O O . HIS B 1 58 ? 5.465 3.945 -10.742 1 97.56 58 HIS B O 1
ATOM 1859 N N . CYS B 1 59 ? 4.184 2.229 -11.375 1 96.75 59 CYS B N 1
ATOM 1860 C CA . CYS B 1 59 ? 3.205 3.107 -12 1 96.75 59 CYS B CA 1
ATOM 1861 C C . CYS B 1 59 ? 2.473 3.943 -10.961 1 96.75 59 CYS B C 1
ATOM 1863 O O . CYS B 1 59 ? 2.395 3.559 -9.789 1 96.75 59 CYS B O 1
ATOM 1865 N N . HIS B 1 60 ? 1.954 4.961 -11.422 1 95.62 60 HIS B N 1
ATOM 1866 C CA . HIS B 1 60 ? 1.271 5.891 -10.531 1 95.62 60 HIS B CA 1
ATOM 1867 C C . HIS B 1 60 ? 0.045 5.242 -9.891 1 95.62 60 HIS B C 1
ATOM 1869 O O . HIS B 1 60 ? -0.243 5.469 -8.719 1 95.62 60 HIS B O 1
ATOM 1875 N N . THR B 1 61 ? -0.673 4.461 -10.57 1 96.38 61 THR B N 1
ATOM 1876 C CA . THR B 1 61 ? -1.866 3.824 -10.023 1 96.38 61 THR B CA 1
ATOM 1877 C C . THR B 1 61 ? -1.508 2.932 -8.844 1 96.38 61 THR B C 1
ATOM 1879 O O . THR B 1 61 ? -2.162 2.98 -7.797 1 96.38 61 THR B O 1
ATOM 1882 N N . CYS B 1 62 ? -0.437 2.146 -8.969 1 97.5 62 CYS B N 1
ATOM 1883 C CA . CYS B 1 62 ? -0.005 1.314 -7.852 1 97.5 62 CYS B CA 1
ATOM 1884 C C . CYS B 1 62 ? 0.423 2.172 -6.664 1 97.5 62 CYS B C 1
ATOM 1886 O O . CYS B 1 62 ? 0.142 1.832 -5.516 1 97.5 62 CYS B O 1
ATOM 1888 N N . GLN B 1 63 ? 1.073 3.242 -6.98 1 97.31 63 GLN B N 1
ATOM 1889 C CA . GLN B 1 63 ? 1.491 4.137 -5.906 1 97.31 63 GLN B CA 1
ATOM 1890 C C . GLN B 1 63 ? 0.286 4.688 -5.148 1 97.31 63 GLN B C 1
ATOM 1892 O O . GLN B 1 63 ? 0.288 4.727 -3.916 1 97.31 63 GLN B O 1
ATOM 1897 N N . VAL B 1 64 ? -0.745 5.008 -5.871 1 97.44 64 VAL B N 1
ATOM 1898 C CA . VAL B 1 64 ? -1.938 5.574 -5.25 1 97.44 64 VAL B CA 1
ATOM 1899 C C . VAL B 1 64 ? -2.686 4.492 -4.477 1 97.44 64 VAL B C 1
ATOM 1901 O O . VAL B 1 64 ? -2.99 4.66 -3.295 1 97.44 64 VAL B O 1
ATOM 1904 N N . VAL B 1 65 ? -2.926 3.385 -5.055 1 98.25 65 VAL B N 1
ATOM 1905 C CA . VAL B 1 65 ? -3.764 2.35 -4.461 1 98.25 65 VAL B CA 1
ATOM 1906 C C . VAL B 1 65 ? -3.092 1.803 -3.203 1 98.25 65 VAL B C 1
ATOM 1908 O O . VAL B 1 65 ? -3.758 1.563 -2.191 1 98.25 65 VAL B O 1
ATOM 1911 N N . HIS B 1 66 ? -1.793 1.673 -3.229 1 98.44 66 HIS B N 1
ATOM 1912 C CA . HIS B 1 66 ? -1.059 1.089 -2.111 1 98.44 66 HIS B CA 1
ATOM 1913 C C . HIS B 1 66 ? -0.634 2.16 -1.112 1 98.44 66 HIS B C 1
ATOM 1915 O O . HIS B 1 66 ? -0.265 1.846 0.021 1 98.44 66 HIS B O 1
ATOM 1921 N N . GLY B 1 67 ? -0.731 3.451 -1.522 1 97.94 67 GLY B N 1
ATOM 1922 C CA . GLY B 1 67 ? -0.118 4.477 -0.694 1 97.94 67 GLY B CA 1
ATOM 1923 C C . GLY B 1 67 ? 1.354 4.227 -0.427 1 97.94 67 GLY B C 1
ATOM 1924 O O . GLY B 1 67 ? 1.804 4.297 0.718 1 97.94 67 GLY B O 1
ATOM 1925 N N . ALA B 1 68 ? 2.062 3.867 -1.457 1 98.31 68 ALA B N 1
ATOM 1926 C CA . ALA B 1 68 ? 3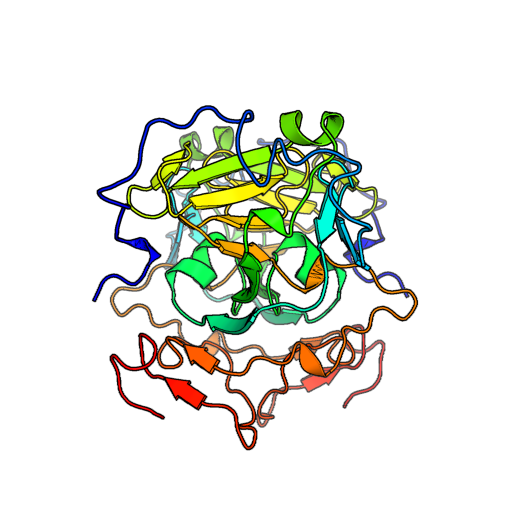.436 3.393 -1.293 1 98.31 68 ALA B CA 1
ATOM 1927 C C . ALA B 1 68 ? 4.289 3.756 -2.504 1 98.31 68 ALA B C 1
ATOM 1929 O O . ALA B 1 68 ? 3.811 4.402 -3.439 1 98.31 68 ALA B O 1
ATOM 1930 N N . THR B 1 69 ? 5.559 3.404 -2.471 1 98.25 69 THR B N 1
ATOM 1931 C CA . THR B 1 69 ? 6.504 3.854 -3.486 1 98.25 69 THR B CA 1
ATOM 1932 C C . THR B 1 69 ? 6.449 2.947 -4.715 1 98.25 69 THR B C 1
ATOM 1934 O O . THR B 1 69 ? 6.754 3.381 -5.824 1 98.25 69 THR B O 1
ATOM 1937 N N . SER B 1 70 ? 6.137 1.713 -4.465 1 98.56 70 SER B N 1
ATOM 1938 C CA . SER B 1 70 ? 6.047 0.718 -5.527 1 98.56 70 SER B CA 1
ATOM 1939 C C . SER B 1 70 ? 5.414 -0.574 -5.023 1 98.56 70 SER B C 1
ATOM 1941 O O . SER B 1 70 ? 5.301 -0.785 -3.814 1 98.56 70 SER B O 1
ATOM 1943 N N . GLN B 1 71 ? 4.973 -1.335 -5.965 1 98.19 71 GLN B N 1
ATOM 1944 C CA . GLN B 1 71 ? 4.359 -2.623 -5.66 1 98.19 71 GLN B CA 1
ATOM 1945 C C . GLN B 1 71 ? 5.156 -3.771 -6.273 1 98.19 71 GLN B C 1
ATOM 1947 O O . GLN B 1 71 ? 5.395 -3.795 -7.48 1 98.19 71 GLN B O 1
ATOM 1952 N N . ARG B 1 72 ? 5.57 -4.664 -5.418 1 98.31 72 ARG B N 1
ATOM 1953 C CA . ARG B 1 72 ? 6.164 -5.906 -5.898 1 98.31 72 ARG B CA 1
ATOM 1954 C C . ARG B 1 72 ? 5.129 -7.023 -5.957 1 98.31 72 ARG B C 1
ATOM 1956 O O . ARG B 1 72 ? 4.215 -7.074 -5.129 1 98.31 72 ARG B O 1
ATOM 1963 N N . ALA B 1 73 ? 5.34 -7.871 -6.926 1 98.56 73 ALA B N 1
ATOM 1964 C CA . ALA B 1 73 ? 4.422 -8.992 -7.086 1 98.56 73 ALA B CA 1
ATOM 1965 C C . ALA B 1 73 ? 5.176 -10.281 -7.414 1 98.56 73 ALA B C 1
ATOM 1967 O O . ALA B 1 73 ? 6.023 -10.297 -8.312 1 98.56 73 ALA B O 1
ATOM 1968 N N . LEU B 1 74 ? 4.914 -11.297 -6.637 1 98.75 74 LEU B N 1
ATOM 1969 C CA . LEU B 1 74 ? 5.262 -12.664 -6.992 1 98.75 74 LEU B CA 1
ATOM 1970 C C . LEU B 1 74 ? 4.137 -13.328 -7.781 1 98.75 74 LEU B C 1
ATOM 1972 O O . LEU B 1 74 ? 3.012 -13.445 -7.285 1 98.75 74 LEU B O 1
ATOM 1976 N N . ILE B 1 75 ? 4.41 -13.773 -8.961 1 98.69 75 ILE B N 1
ATOM 1977 C CA . ILE B 1 75 ? 3.381 -14.273 -9.859 1 98.69 75 ILE B CA 1
ATOM 1978 C C . ILE B 1 75 ? 3.27 -15.789 -9.719 1 98.69 75 ILE B C 1
ATOM 1980 O O . ILE B 1 75 ? 4.227 -16.516 -10 1 98.69 75 ILE B O 1
ATOM 1984 N N . PHE B 1 76 ? 2.1 -16.234 -9.273 1 98.62 76 PHE B N 1
ATOM 1985 C CA . PHE B 1 76 ? 1.753 -17.656 -9.164 1 98.62 76 PHE B CA 1
ATOM 1986 C C . PHE B 1 76 ? 0.594 -18 -10.086 1 98.62 76 PHE B C 1
ATOM 1988 O O . PHE B 1 76 ? -0.257 -17.156 -10.367 1 98.62 76 PHE B O 1
ATOM 1995 N N . LYS B 1 77 ? 0.554 -19.203 -10.523 1 97.81 77 LYS B N 1
ATOM 1996 C CA . LYS B 1 77 ? -0.714 -19.703 -11.055 1 97.81 77 LYS B CA 1
ATOM 1997 C C . LYS B 1 77 ? -1.782 -19.734 -9.961 1 97.81 77 LYS B C 1
ATOM 1999 O O . LYS B 1 77 ? -1.492 -20.078 -8.812 1 97.81 77 LYS B O 1
ATOM 2004 N N . LYS B 1 78 ? -2.98 -19.516 -10.328 1 96.56 78 LYS B N 1
ATOM 2005 C CA . LYS B 1 78 ? -4.051 -19.438 -9.336 1 96.56 78 LYS B CA 1
ATOM 2006 C C . LYS B 1 78 ? -4.23 -20.781 -8.625 1 96.56 78 LYS B C 1
ATOM 2008 O O . LYS B 1 78 ? -4.523 -20.812 -7.426 1 96.56 78 LYS B O 1
ATOM 2013 N N . ASP B 1 79 ? -4.051 -21.875 -9.289 1 96.31 79 ASP B N 1
ATOM 2014 C CA . ASP B 1 79 ? -4.25 -23.172 -8.664 1 96.31 79 ASP B CA 1
ATOM 2015 C C . ASP B 1 79 ? -3.051 -23.562 -7.793 1 96.31 79 ASP B C 1
ATOM 2017 O O . ASP B 1 79 ? -3.033 -24.625 -7.188 1 96.31 79 ASP B O 1
ATOM 2021 N N . HIS B 1 80 ? -2.051 -22.641 -7.695 1 98 80 HIS B N 1
ATOM 2022 C CA . HIS B 1 80 ? -0.937 -22.812 -6.77 1 98 80 HIS B CA 1
ATOM 2023 C C . HIS B 1 80 ? -1.184 -22.062 -5.465 1 98 80 HIS B C 1
ATOM 2025 O O . HIS B 1 80 ? -0.297 -21.984 -4.609 1 98 80 HIS B O 1
ATOM 2031 N N . ILE B 1 81 ? -2.342 -21.516 -5.32 1 98.44 81 ILE B N 1
ATOM 2032 C CA . ILE B 1 81 ? -2.746 -20.797 -4.125 1 98.44 81 ILE B CA 1
ATOM 2033 C C . ILE B 1 81 ? -3.977 -21.453 -3.508 1 98.44 81 ILE B C 1
ATOM 2035 O O . ILE B 1 81 ? -4.895 -21.859 -4.223 1 98.44 81 ILE B O 1
ATOM 2039 N N . LYS B 1 82 ? -4.031 -21.547 -2.221 1 97.62 82 LYS B N 1
ATOM 2040 C CA . LYS B 1 82 ? -5.238 -22.031 -1.561 1 97.62 82 LYS B CA 1
ATOM 2041 C C . LYS B 1 82 ? -5.547 -21.219 -0.305 1 97.62 82 LYS B C 1
ATOM 2043 O O . LYS B 1 82 ? -4.637 -20.859 0.445 1 97.62 82 LYS B O 1
ATOM 2048 N N . PHE B 1 83 ? -6.781 -20.938 -0.138 1 97 83 PHE B N 1
ATOM 2049 C CA . PHE B 1 83 ? -7.324 -20.234 1.013 1 97 83 PHE B CA 1
ATOM 2050 C C . PHE B 1 83 ? -8.078 -21.188 1.935 1 97 83 PHE B C 1
ATOM 2052 O O . PHE B 1 83 ? -8.789 -22.062 1.468 1 97 83 PHE B O 1
ATOM 2059 N N . PRO B 1 84 ? -7.879 -20.953 3.238 1 95.06 84 PRO B N 1
ATOM 2060 C CA . PRO B 1 84 ? -8.898 -21.562 4.098 1 95.06 84 PRO B CA 1
ATOM 2061 C C . PRO B 1 84 ? -10.273 -20.938 3.916 1 95.06 84 PRO B C 1
ATOM 2063 O O . PRO B 1 84 ? -10.383 -19.734 3.709 1 95.06 84 PRO B O 1
ATOM 2066 N N . LYS B 1 85 ? -11.273 -21.719 4.023 1 93 85 LYS B N 1
ATOM 2067 C CA . LYS B 1 85 ? -12.641 -21.25 3.793 1 93 85 LYS B CA 1
ATOM 2068 C C . LYS B 1 85 ? -13.008 -20.125 4.754 1 93 85 LYS B C 1
ATOM 2070 O O . LYS B 1 85 ? -13.703 -19.188 4.375 1 93 85 LYS B O 1
ATOM 2075 N N . GLU B 1 86 ? -12.516 -20.188 5.926 1 93.31 86 GLU B N 1
ATOM 2076 C CA . GLU B 1 86 ? -12.898 -19.234 6.961 1 93.31 86 GLU B CA 1
ATOM 2077 C C . GLU B 1 86 ? -12.32 -17.844 6.676 1 93.31 86 GLU B C 1
ATOM 2079 O O . GLU B 1 86 ? -12.758 -16.844 7.262 1 93.31 86 GLU B O 1
ATOM 2084 N N . CYS B 1 87 ? -11.359 -17.781 5.746 1 95.94 87 CYS B N 1
ATOM 2085 C CA . CYS B 1 87 ? -10.711 -16.516 5.43 1 95.94 87 CYS B CA 1
ATOM 2086 C C . CYS B 1 87 ? -11.5 -15.75 4.367 1 95.94 87 CYS B C 1
ATOM 2088 O O . CYS B 1 87 ? -11.297 -14.547 4.188 1 95.94 87 CYS B O 1
ATOM 2090 N N . LEU B 1 88 ? -12.344 -16.406 3.668 1 96.44 88 LEU B N 1
ATOM 2091 C CA . LEU B 1 88 ? -12.93 -15.844 2.453 1 96.44 88 LEU B CA 1
ATOM 2092 C C . LEU B 1 88 ? -13.906 -14.727 2.783 1 96.44 88 LEU B C 1
ATOM 2094 O O . LEU B 1 88 ? -14.086 -13.797 1.989 1 96.44 88 LEU B O 1
ATOM 2098 N N . ASP B 1 89 ? -14.469 -14.75 4.016 1 96.19 89 ASP B N 1
ATOM 2099 C CA . ASP B 1 89 ? -15.391 -13.703 4.434 1 96.19 89 ASP B CA 1
ATOM 2100 C C . ASP B 1 89 ? -14.656 -12.391 4.695 1 96.19 89 ASP B C 1
ATOM 2102 O O . ASP B 1 89 ? -15.273 -11.328 4.781 1 96.19 89 ASP B O 1
ATOM 2106 N N . SER B 1 90 ? -13.352 -12.453 4.766 1 97.81 90 SER B N 1
ATOM 2107 C CA . SER B 1 90 ? -12.555 -11.289 5.129 1 97.81 90 SER B CA 1
ATOM 2108 C C . SER B 1 90 ? -11.938 -10.633 3.898 1 97.81 90 SER B C 1
ATOM 2110 O O . SER B 1 90 ? -11.234 -9.625 4.012 1 97.81 90 SER B O 1
ATOM 2112 N N . VAL B 1 91 ? -12.281 -11.148 2.723 1 97.94 91 VAL B N 1
ATOM 2113 C CA . VAL B 1 91 ? -11.656 -10.664 1.497 1 97.94 91 VAL B CA 1
ATOM 2114 C C . VAL B 1 91 ? -12.57 -9.648 0.822 1 97.94 91 VAL B C 1
ATOM 2116 O O . VAL B 1 91 ? -13.781 -9.836 0.765 1 97.94 91 VAL B O 1
ATOM 2119 N N . ALA B 1 92 ? -11.992 -8.57 0.353 1 97.94 92 ALA B N 1
ATOM 2120 C CA . ALA B 1 92 ? -12.68 -7.559 -0.443 1 97.94 92 ALA B CA 1
ATOM 2121 C C . ALA B 1 92 ? -11.984 -7.34 -1.78 1 97.94 92 ALA B C 1
ATOM 2123 O O . ALA B 1 92 ? -10.773 -7.574 -1.901 1 97.94 92 ALA B O 1
ATOM 2124 N N . PHE B 1 93 ? -12.766 -6.918 -2.76 1 97.62 93 PHE B N 1
ATOM 2125 C CA . PHE B 1 93 ? -12.266 -6.738 -4.113 1 97.62 93 PHE B CA 1
ATOM 2126 C C . PHE B 1 93 ? -12.461 -5.301 -4.582 1 97.62 93 PHE B C 1
ATOM 2128 O O . PHE B 1 93 ? -13.406 -4.633 -4.16 1 97.62 93 PHE B O 1
ATOM 2135 N N . TYR B 1 94 ? -11.609 -4.879 -5.422 1 98.38 94 TYR B N 1
ATOM 2136 C CA . TYR B 1 94 ? -11.688 -3.551 -6.016 1 98.38 94 TYR B CA 1
ATOM 2137 C C . TYR B 1 94 ? -11.141 -3.557 -7.438 1 98.38 94 TYR B C 1
ATOM 2139 O O . TYR B 1 94 ? -10.031 -4.055 -7.684 1 98.38 94 TYR B O 1
ATOM 2147 N N . GLN B 1 95 ? -11.953 -2.965 -8.344 1 96.75 95 GLN B N 1
ATOM 2148 C CA . GLN B 1 95 ? -11.594 -2.84 -9.758 1 96.75 95 GLN B CA 1
ATOM 2149 C C . GLN B 1 95 ? -10.969 -1.478 -10.047 1 96.75 95 GLN B C 1
ATOM 2151 O O . GLN B 1 95 ? -11.641 -0.448 -9.945 1 96.75 95 GLN B O 1
ATOM 2156 N N . THR B 1 96 ? -9.711 -1.558 -10.414 1 97.19 96 THR B N 1
ATOM 2157 C CA . THR B 1 96 ? -9.031 -0.287 -10.633 1 97.19 96 THR B CA 1
ATOM 2158 C C . THR B 1 96 ? -9.453 0.334 -11.961 1 97.19 96 THR B C 1
ATOM 2160 O O . THR B 1 96 ? -9.445 1.558 -12.109 1 97.19 96 THR B O 1
ATOM 2163 N N . HIS B 1 97 ? -9.914 -0.449 -12.914 1 95.56 97 HIS B N 1
ATOM 2164 C CA . HIS B 1 97 ? -10.164 0.039 -14.266 1 95.56 97 HIS B CA 1
ATOM 2165 C C . HIS B 1 97 ? -11.422 0.904 -14.312 1 95.56 97 HIS B C 1
ATOM 2167 O O . HIS B 1 97 ? -11.539 1.786 -15.164 1 95.56 97 HIS B O 1
ATOM 2173 N N . ASP B 1 98 ? -12.305 0.69 -13.43 1 95.12 98 ASP B N 1
ATOM 2174 C CA . ASP B 1 98 ? -13.508 1.522 -13.453 1 95.12 98 ASP B CA 1
ATOM 2175 C C . ASP B 1 98 ? -13.828 2.059 -12.062 1 95.12 98 ASP B C 1
ATOM 2177 O O . ASP B 1 98 ? -14.906 2.611 -11.836 1 95.12 98 ASP B O 1
ATOM 2181 N N . LYS B 1 99 ? -12.922 1.83 -11.141 1 97.12 99 LYS B N 1
ATOM 2182 C CA . LYS B 1 99 ? -12.977 2.408 -9.805 1 97.12 99 LYS B CA 1
ATOM 2183 C C . LYS B 1 99 ? -14.25 1.984 -9.07 1 97.12 99 LYS B C 1
ATOM 2185 O O . LYS B 1 99 ? -14.961 2.822 -8.508 1 97.12 99 LYS B O 1
ATOM 2190 N N . LYS B 1 100 ? -14.477 0.666 -9.094 1 95.62 100 LYS B N 1
ATOM 2191 C CA . LYS B 1 100 ? -15.656 0.104 -8.445 1 95.62 100 LYS B CA 1
ATOM 2192 C C . LYS B 1 100 ? -15.281 -1.07 -7.543 1 95.62 100 LYS B C 1
ATOM 2194 O O . LYS B 1 100 ? -14.281 -1.741 -7.777 1 95.62 100 LYS B O 1
ATOM 2199 N N . VAL B 1 101 ? -16.172 -1.199 -6.551 1 96.62 101 VAL B N 1
ATOM 2200 C CA . VAL B 1 101 ? -16.094 -2.434 -5.773 1 96.62 101 VAL B CA 1
ATOM 2201 C C . VAL B 1 101 ? -16.594 -3.604 -6.613 1 96.62 101 VAL B C 1
ATOM 2203 O O . VAL B 1 101 ? -17.656 -3.518 -7.238 1 96.62 101 VAL B O 1
ATOM 2206 N N . GLY B 1 102 ? -15.766 -4.621 -6.715 1 94.75 102 GLY B N 1
ATOM 2207 C CA . GLY B 1 102 ? -16.156 -5.805 -7.461 1 94.75 102 GLY B CA 1
ATOM 2208 C C . GLY B 1 102 ? -14.969 -6.629 -7.938 1 94.75 102 GLY B C 1
ATOM 2209 O O . GLY B 1 102 ? -13.82 -6.23 -7.746 1 94.75 102 GLY B O 1
ATOM 2210 N N . ARG B 1 103 ? -15.297 -7.711 -8.57 1 95.81 103 ARG B N 1
ATOM 2211 C CA . ARG B 1 103 ? -14.266 -8.664 -8.984 1 95.81 103 ARG B CA 1
ATOM 2212 C C . ARG B 1 103 ? -14.258 -8.836 -10.492 1 95.81 103 ARG B C 1
ATOM 2214 O O . ARG B 1 103 ? -14.227 -9.961 -10.992 1 95.81 103 ARG B O 1
ATOM 2221 N N . HIS B 1 104 ? -14.43 -7.836 -11.242 1 94.81 104 HIS B N 1
ATOM 2222 C CA . HIS B 1 104 ? -14.141 -7.871 -12.672 1 94.81 104 HIS B CA 1
ATOM 2223 C C . HIS B 1 104 ? -12.641 -7.773 -12.93 1 94.81 104 HIS B C 1
ATOM 2225 O O . HIS B 1 104 ? -12.031 -6.73 -12.68 1 94.81 104 HIS B O 1
ATOM 2231 N N . LEU B 1 105 ? -12.055 -8.805 -13.398 1 93.94 105 LEU B N 1
ATOM 2232 C CA . LEU B 1 105 ? -10.602 -8.938 -13.445 1 93.94 105 LEU B CA 1
ATOM 2233 C C . LEU B 1 105 ? -10.008 -8.031 -14.531 1 93.94 105 LEU B C 1
ATOM 2235 O O . LEU B 1 105 ? -10.656 -7.766 -15.539 1 93.94 105 LEU B O 1
ATOM 2239 N N . PRO B 1 106 ? -8.75 -7.672 -14.281 1 95.25 106 PRO B N 1
ATOM 2240 C CA . PRO B 1 106 ? -7.969 -7.793 -13.039 1 95.25 106 PRO B CA 1
ATOM 2241 C C . PRO B 1 106 ? -8.516 -6.922 -11.914 1 95.25 106 PRO B C 1
ATOM 2243 O O . PRO B 1 106 ? -9.172 -5.91 -12.172 1 95.25 106 PRO B O 1
ATOM 2246 N N . CYS B 1 107 ? -8.281 -7.367 -10.664 1 96.62 107 CYS B N 1
ATOM 2247 C CA . CYS B 1 107 ? -8.734 -6.566 -9.531 1 96.62 107 CYS B CA 1
ATOM 2248 C C . CYS B 1 107 ? -7.766 -6.684 -8.359 1 96.62 107 CYS B C 1
ATOM 2250 O O . CYS B 1 107 ? -6.898 -7.559 -8.352 1 96.62 107 CYS B O 1
ATOM 2252 N N . LYS B 1 108 ? -7.918 -5.754 -7.453 1 98.38 108 LYS B N 1
ATOM 2253 C CA . LYS B 1 108 ? -7.211 -5.793 -6.176 1 98.38 108 LYS B CA 1
ATOM 2254 C C . LYS B 1 108 ? -7.961 -6.648 -5.16 1 98.38 108 LYS B C 1
ATOM 2256 O O . LYS B 1 108 ? -9.195 -6.629 -5.109 1 98.38 108 LYS B O 1
ATOM 2261 N N . VAL B 1 109 ? -7.199 -7.359 -4.371 1 98.56 109 VAL B N 1
ATOM 2262 C CA . VAL B 1 109 ? -7.711 -8.133 -3.244 1 98.56 109 VAL B CA 1
ATOM 2263 C C . VAL B 1 109 ? -7.172 -7.566 -1.935 1 98.56 109 VAL B C 1
ATOM 2265 O O . VAL B 1 109 ? -5.965 -7.336 -1.802 1 98.56 109 VAL B O 1
ATOM 2268 N N . ARG B 1 110 ? -8.055 -7.312 -0.994 1 98.62 110 ARG B N 1
ATOM 2269 C CA . ARG B 1 110 ? -7.609 -6.746 0.273 1 98.62 110 ARG B CA 1
ATOM 2270 C C . ARG B 1 110 ? -8.352 -7.371 1.447 1 98.62 110 ARG B C 1
ATOM 2272 O O . ARG B 1 110 ? -9.383 -8.031 1.259 1 98.62 110 ARG B O 1
ATOM 2279 N N . CYS B 1 111 ? -7.824 -7.195 2.598 1 98.75 111 CYS B N 1
ATOM 2280 C CA . CYS B 1 111 ? -8.5 -7.586 3.832 1 98.75 111 CYS B CA 1
ATOM 2281 C C . CYS B 1 111 ? -9.531 -6.543 4.238 1 98.75 111 CYS B C 1
ATOM 2283 O O . CYS B 1 111 ? -9.227 -5.352 4.297 1 98.75 111 CYS B O 1
ATOM 2285 N N . LYS B 1 112 ? -10.695 -6.953 4.637 1 97.81 112 LYS B N 1
ATOM 2286 C CA . LYS B 1 112 ? -11.766 -6.055 5.051 1 97.81 112 LYS B CA 1
ATOM 2287 C C . LYS B 1 112 ? -11.453 -5.402 6.391 1 97.81 112 LYS B C 1
ATOM 2289 O O . LYS B 1 112 ? -11.898 -4.285 6.664 1 97.81 112 LYS B O 1
ATOM 2294 N N . THR B 1 113 ? -10.68 -6.121 7.129 1 97.88 113 THR B N 1
ATOM 2295 C CA . THR B 1 113 ? -10.477 -5.707 8.516 1 97.88 113 THR B CA 1
ATOM 2296 C C . THR B 1 113 ? -9.305 -4.73 8.617 1 97.88 113 THR B C 1
ATOM 2298 O O . THR B 1 113 ? -9.484 -3.592 9.062 1 97.88 113 THR B O 1
ATOM 2301 N N . CYS B 1 114 ? -8.172 -5.102 8.133 1 98.5 114 CYS B N 1
ATOM 2302 C CA . CYS B 1 114 ? -6.992 -4.273 8.352 1 98.5 114 CYS B CA 1
ATOM 2303 C C . CYS B 1 114 ? -6.656 -3.461 7.102 1 98.5 114 CYS B C 1
ATOM 2305 O O . CYS B 1 114 ? -5.875 -2.512 7.168 1 98.5 114 CYS B O 1
ATOM 2307 N N . GLY B 1 115 ? -7.199 -3.832 5.973 1 98.38 115 GLY B N 1
ATOM 2308 C CA . GLY B 1 115 ? -6.988 -3.059 4.762 1 98.38 115 GLY B CA 1
ATOM 2309 C C . GLY B 1 115 ? -5.77 -3.5 3.975 1 98.38 115 GLY B C 1
ATOM 2310 O O . GLY B 1 115 ? -5.543 -3.033 2.857 1 98.38 115 GLY B O 1
ATOM 2311 N N . THR B 1 116 ? -5 -4.453 4.504 1 98.75 116 THR B N 1
ATOM 2312 C CA . THR B 1 116 ? -3.812 -4.934 3.805 1 98.75 116 THR B CA 1
ATOM 2313 C C . THR B 1 116 ? -4.156 -5.344 2.375 1 98.75 116 THR B C 1
ATOM 2315 O O . THR B 1 116 ? -5.156 -6.027 2.145 1 98.75 116 THR B O 1
ATOM 2318 N N . LEU B 1 117 ? -3.371 -4.84 1.437 1 98.56 117 LEU B N 1
ATOM 2319 C CA . LEU B 1 117 ? -3.477 -5.328 0.066 1 98.56 117 LEU B CA 1
ATOM 2320 C C . LEU B 1 117 ? -2.832 -6.703 -0.073 1 98.56 117 LEU B C 1
ATOM 2322 O O . LEU B 1 117 ? -1.629 -6.855 0.151 1 98.56 117 LEU B O 1
ATOM 2326 N N . ILE B 1 118 ? -3.627 -7.629 -0.512 1 98.44 118 ILE B N 1
ATOM 2327 C CA . ILE B 1 118 ? -3.26 -9.039 -0.489 1 98.44 118 ILE B CA 1
ATOM 2328 C C . ILE B 1 118 ? -2.631 -9.43 -1.824 1 98.44 118 ILE B C 1
ATOM 2330 O O . ILE B 1 118 ? -1.605 -10.117 -1.858 1 98.44 118 ILE B O 1
ATOM 2334 N N . ALA B 1 119 ? -3.303 -9.062 -2.926 1 98.75 119 ALA B N 1
ATOM 2335 C CA . ALA B 1 119 ? -2.875 -9.508 -4.25 1 98.75 119 ALA B CA 1
ATOM 2336 C C . ALA B 1 119 ? -3.588 -8.727 -5.348 1 98.75 119 ALA B C 1
ATOM 2338 O O . ALA B 1 119 ? -4.586 -8.047 -5.086 1 98.75 119 ALA B O 1
ATOM 2339 N N . ASP B 1 120 ? -2.979 -8.727 -6.484 1 98.25 120 ASP B N 1
ATOM 2340 C CA . ASP B 1 120 ? -3.713 -8.516 -7.727 1 98.25 120 ASP B CA 1
ATOM 2341 C C . ASP B 1 120 ? -4.16 -9.844 -8.336 1 98.25 120 ASP B C 1
ATOM 2343 O O . ASP B 1 120 ? -3.336 -10.727 -8.578 1 98.25 120 ASP B O 1
ATOM 2347 N N . GLU B 1 121 ? -5.426 -9.906 -8.562 1 96.88 121 GLU B N 1
ATOM 2348 C CA . GLU B 1 121 ? -5.941 -11.125 -9.188 1 96.88 121 GLU B CA 1
ATOM 2349 C C . GLU B 1 121 ? -6.102 -10.945 -10.688 1 96.88 121 GLU B C 1
ATOM 2351 O O . GLU B 1 121 ? -6.828 -10.055 -11.141 1 96.88 121 GLU B O 1
ATOM 2356 N N . GLY B 1 122 ? -5.383 -11.719 -11.406 1 94.94 122 GLY B N 1
ATOM 2357 C CA . GLY B 1 122 ? -5.559 -11.773 -12.852 1 94.94 122 GLY B CA 1
ATOM 2358 C C . GLY B 1 122 ? -6.438 -12.922 -13.297 1 94.94 122 GLY B C 1
ATOM 2359 O O . GLY B 1 122 ? -7.062 -13.594 -12.477 1 94.94 122 GLY B O 1
ATOM 2360 N N . ARG B 1 123 ? -6.535 -13.047 -14.609 1 91.75 123 ARG B N 1
ATOM 2361 C CA . ARG B 1 123 ? -7.383 -14.102 -15.172 1 91.75 123 ARG B CA 1
ATOM 2362 C C . ARG B 1 123 ? -6.879 -15.484 -14.758 1 91.75 123 ARG B C 1
ATOM 2364 O O . ARG B 1 123 ? -7.652 -16.312 -14.273 1 91.75 123 ARG B O 1
ATOM 2371 N N . ASN B 1 124 ? -5.535 -15.641 -14.875 1 93.12 124 ASN B N 1
ATOM 2372 C CA . ASN B 1 124 ? -4.977 -16.969 -14.648 1 93.12 124 ASN B CA 1
ATOM 2373 C C . ASN B 1 124 ? -3.949 -16.953 -13.516 1 93.12 124 ASN B C 1
ATOM 2375 O O . ASN B 1 124 ? -3.559 -18 -13.008 1 93.12 124 ASN B O 1
ATOM 2379 N N . MET B 1 125 ? -3.578 -15.719 -13.164 1 96.69 125 MET B N 1
ATOM 2380 C CA . MET B 1 125 ? -2.443 -15.609 -12.25 1 96.69 125 MET B CA 1
ATOM 2381 C C . MET B 1 125 ? -2.848 -14.883 -10.969 1 96.69 125 MET B C 1
ATOM 2383 O O . MET B 1 125 ? -3.795 -14.094 -10.969 1 96.69 125 MET B O 1
ATOM 2387 N N . TRP B 1 126 ? -2.182 -15.266 -9.938 1 98.06 126 TRP B N 1
ATOM 2388 C CA . TRP B 1 126 ? -2.23 -14.609 -8.641 1 98.06 126 TRP B CA 1
ATOM 2389 C C . TRP B 1 126 ? -0.947 -13.828 -8.367 1 98.06 126 TRP B C 1
ATOM 2391 O O . TRP B 1 126 ? 0.132 -14.422 -8.258 1 98.06 126 TRP B O 1
ATOM 2401 N N . MET B 1 127 ? -1.068 -12.516 -8.273 1 98.62 127 MET B N 1
ATOM 2402 C CA . MET B 1 127 ? 0.095 -11.664 -8.031 1 98.62 127 MET B CA 1
ATOM 2403 C C . MET B 1 127 ? 0.192 -11.289 -6.559 1 98.62 127 MET B C 1
ATOM 2405 O O . MET B 1 127 ? -0.405 -10.305 -6.125 1 98.62 127 MET B O 1
ATOM 2409 N N . ALA B 1 128 ? 1.022 -12.023 -5.883 1 98.75 128 ALA B N 1
ATOM 2410 C CA . ALA B 1 128 ? 1.105 -11.953 -4.426 1 98.75 128 ALA B CA 1
ATOM 2411 C C . ALA B 1 128 ? 2.086 -10.867 -3.986 1 98.75 128 ALA B C 1
ATOM 2413 O O . ALA B 1 128 ? 3.143 -10.695 -4.598 1 98.75 128 ALA B O 1
ATOM 2414 N N . MET B 1 129 ? 1.701 -10.188 -2.928 1 98.56 129 MET B N 1
ATOM 2415 C CA . MET B 1 129 ? 2.656 -9.281 -2.307 1 98.56 129 MET B CA 1
ATOM 2416 C C . MET B 1 129 ? 3.684 -10.047 -1.48 1 98.56 129 MET B C 1
ATOM 2418 O O . MET B 1 129 ? 3.324 -10.742 -0.532 1 98.56 129 MET B O 1
ATOM 2422 N N . PRO B 1 130 ? 4.93 -9.859 -1.758 1 98.25 130 PRO B N 1
ATOM 2423 C CA . PRO B 1 130 ? 5.941 -10.695 -1.108 1 98.25 130 PRO B CA 1
ATOM 2424 C C . PRO B 1 130 ? 5.977 -10.508 0.406 1 98.25 130 PRO B C 1
ATOM 2426 O O . PRO B 1 130 ? 6.203 -11.469 1.146 1 98.25 130 PRO B O 1
ATOM 2429 N N . ALA B 1 131 ? 5.707 -9.336 0.852 1 96.81 131 ALA B N 1
ATOM 2430 C CA . ALA B 1 131 ? 5.871 -9 2.262 1 96.81 131 ALA B CA 1
ATOM 2431 C C . ALA B 1 131 ? 4.914 -9.805 3.137 1 96.81 131 ALA B C 1
ATOM 2433 O O . ALA B 1 131 ? 5.098 -9.891 4.352 1 96.81 131 ALA B O 1
ATOM 2434 N N . LEU B 1 132 ? 3.939 -10.367 2.557 1 98.12 132 LEU B N 1
ATOM 2435 C CA . LEU B 1 132 ? 2.914 -11.039 3.34 1 98.12 132 LEU B CA 1
ATOM 2436 C C . LEU B 1 132 ? 3.355 -12.453 3.707 1 98.12 132 LEU B C 1
ATOM 2438 O O . LEU B 1 132 ? 2.754 -13.094 4.574 1 98.12 132 LEU B O 1
ATOM 2442 N N . PHE B 1 133 ? 4.328 -12.945 2.979 1 98.31 133 PHE B N 1
ATOM 2443 C CA . PHE B 1 133 ? 4.809 -14.289 3.281 1 98.31 133 PHE B CA 1
ATOM 2444 C C . PHE B 1 133 ? 5.691 -14.281 4.523 1 98.31 133 PHE B C 1
ATOM 2446 O O . PHE B 1 133 ? 6.539 -13.398 4.684 1 98.31 133 PHE B O 1
ATOM 2453 N N . ARG B 1 134 ? 5.461 -15.203 5.336 1 93.44 134 ARG B N 1
ATOM 2454 C CA . ARG B 1 134 ? 6.133 -15.25 6.633 1 93.44 134 ARG B CA 1
ATOM 2455 C C . ARG B 1 134 ? 7.332 -16.188 6.594 1 93.44 134 ARG B C 1
ATOM 2457 O O . ARG B 1 134 ? 7.227 -17.328 6.117 1 93.44 134 ARG B O 1
ATOM 2464 N N . PHE B 1 135 ? 8.375 -15.609 7.078 1 92.44 135 PHE B N 1
ATOM 2465 C CA . PHE B 1 135 ? 9.602 -16.391 7.242 1 92.44 135 PHE B CA 1
ATOM 2466 C C . PHE B 1 135 ? 10.133 -16.281 8.664 1 92.44 135 PHE B C 1
ATOM 2468 O O . PHE B 1 135 ? 9.953 -15.25 9.32 1 92.44 135 PHE B O 1
ATOM 2475 N N . SER B 1 136 ? 10.773 -17.25 9.156 1 86.06 136 SER B N 1
ATOM 2476 C CA . SER B 1 136 ? 11.258 -17.297 10.531 1 86.06 136 SER B CA 1
ATOM 2477 C C . SER B 1 136 ? 12.305 -16.203 10.789 1 86.06 136 SER B C 1
ATOM 2479 O O . SER B 1 136 ? 12.344 -15.625 11.867 1 86.06 136 SER B O 1
ATOM 2481 N N . ASP B 1 137 ? 13.094 -15.852 9.742 1 80.75 137 ASP B N 1
ATOM 2482 C CA . ASP B 1 137 ? 14.133 -14.844 9.922 1 80.75 137 ASP B CA 1
ATOM 2483 C C . ASP B 1 137 ? 13.703 -13.508 9.336 1 80.75 137 ASP B C 1
ATOM 2485 O O . ASP B 1 137 ? 14.508 -12.57 9.258 1 80.75 137 ASP B O 1
ATOM 2489 N N . HIS B 1 138 ? 12.477 -13.406 8.805 1 78.31 138 HIS B N 1
ATOM 2490 C CA . HIS B 1 138 ? 11.867 -12.219 8.219 1 78.31 138 HIS B CA 1
ATOM 2491 C C . HIS B 1 138 ? 12.602 -11.797 6.945 1 78.31 138 HIS B C 1
ATOM 2493 O O . HIS B 1 138 ? 12.602 -10.617 6.586 1 78.31 138 HIS B O 1
ATOM 2499 N N . LYS B 1 139 ? 13.273 -12.805 6.395 1 85.94 139 LYS B N 1
ATOM 2500 C CA . LYS B 1 139 ? 13.953 -12.539 5.133 1 85.94 139 LYS B CA 1
ATOM 2501 C C . LYS B 1 139 ? 13.359 -13.367 3.998 1 85.94 139 LYS B C 1
ATOM 2503 O O . LYS B 1 139 ? 13.25 -14.586 4.105 1 85.94 139 LYS B O 1
ATOM 2508 N N . GLU B 1 140 ? 13.016 -12.695 3.018 1 92.19 140 GLU B N 1
ATOM 2509 C CA . GLU B 1 140 ? 12.523 -13.398 1.839 1 92.19 140 GLU B CA 1
ATOM 2510 C C . GLU B 1 140 ? 13.664 -14.086 1.09 1 92.19 140 GLU B C 1
ATOM 2512 O O . GLU B 1 140 ? 14.812 -13.664 1.18 1 92.19 140 GLU B O 1
ATOM 2517 N N . PRO B 1 141 ? 13.367 -15.172 0.345 1 94.19 141 PRO B N 1
ATOM 2518 C CA . PRO B 1 141 ? 14.383 -15.805 -0.499 1 94.19 141 PRO B CA 1
ATOM 2519 C C . PRO B 1 141 ? 14.992 -14.836 -1.513 1 94.19 141 PRO B C 1
ATOM 2521 O O . PRO B 1 141 ? 14.281 -14.008 -2.086 1 94.19 141 PRO B O 1
ATOM 2524 N N . ALA B 1 142 ? 16.234 -15.008 -1.74 1 92.88 142 ALA B N 1
ATOM 2525 C CA . ALA B 1 142 ? 16.938 -14.156 -2.703 1 92.88 142 ALA B CA 1
ATOM 2526 C C . ALA B 1 142 ? 16.344 -14.312 -4.102 1 92.88 142 ALA B C 1
ATOM 2528 O O . ALA B 1 142 ? 16.312 -13.352 -4.879 1 92.88 142 ALA B O 1
ATOM 2529 N N . SER B 1 143 ? 15.82 -15.469 -4.348 1 94.69 143 SER B N 1
ATOM 2530 C CA . SER B 1 143 ? 15.266 -15.758 -5.66 1 94.69 143 SER B CA 1
ATOM 2531 C C . SER B 1 143 ? 14 -14.953 -5.918 1 94.69 143 SER B C 1
ATOM 2533 O O . SER B 1 143 ? 13.516 -14.891 -7.055 1 94.69 143 SER B O 1
ATOM 2535 N N . TRP B 1 144 ? 13.477 -14.266 -4.887 1 97.06 144 TRP B N 1
ATOM 2536 C CA . TRP B 1 144 ? 12.25 -13.484 -5.027 1 97.06 144 TRP B CA 1
ATOM 2537 C C . TRP B 1 144 ? 12.555 -12.07 -5.504 1 97.06 144 TRP B C 1
ATOM 2539 O O . TRP B 1 144 ? 11.648 -11.281 -5.758 1 97.06 144 TRP B O 1
ATOM 2549 N N . ALA B 1 145 ? 13.844 -11.781 -5.676 1 97 145 ALA B N 1
ATOM 2550 C CA . ALA B 1 145 ? 14.195 -10.453 -6.18 1 97 145 ALA B CA 1
ATOM 2551 C C . ALA B 1 145 ? 13.539 -10.188 -7.535 1 97 145 ALA B C 1
ATOM 2553 O O . ALA B 1 145 ? 13.484 -11.078 -8.383 1 97 145 ALA B O 1
ATOM 2554 N N . PRO B 1 146 ? 13.086 -8.938 -7.703 1 98.19 146 PRO B N 1
ATOM 2555 C CA . PRO B 1 146 ? 12.43 -8.648 -8.984 1 98.19 146 PRO B CA 1
ATOM 2556 C C . PRO B 1 146 ? 13.359 -8.867 -10.18 1 98.19 146 PRO B C 1
ATOM 2558 O O . PRO B 1 146 ? 14.523 -8.469 -10.141 1 98.19 146 PRO B O 1
ATOM 2561 N N . LYS B 1 147 ? 12.773 -9.445 -11.172 1 98.19 147 LYS B N 1
ATOM 2562 C CA . LYS B 1 147 ? 13.508 -9.617 -12.43 1 98.19 147 LYS B CA 1
ATOM 2563 C C . LYS B 1 147 ? 13.25 -8.453 -13.383 1 98.19 147 LYS B C 1
ATOM 2565 O O . LYS B 1 147 ? 14.031 -8.211 -14.297 1 98.19 147 LYS B O 1
ATOM 2570 N N . HIS B 1 148 ? 12.133 -7.805 -13.195 1 98.56 148 HIS B N 1
ATOM 2571 C CA . HIS B 1 148 ? 11.742 -6.664 -14.023 1 98.56 148 HIS B CA 1
ATOM 2572 C C . HIS B 1 148 ? 11.18 -5.539 -13.164 1 98.56 148 HIS B C 1
ATOM 2574 O O . HIS B 1 148 ? 10.359 -5.781 -12.273 1 98.56 148 HIS B O 1
ATOM 2580 N N . HIS B 1 149 ? 11.656 -4.371 -13.398 1 98.69 149 HIS B N 1
ATOM 2581 C CA . HIS B 1 149 ? 11 -3.143 -12.953 1 98.69 149 HIS B CA 1
ATOM 2582 C C . HIS B 1 149 ? 10.258 -2.475 -14.109 1 98.69 149 HIS B C 1
ATOM 2584 O O . HIS B 1 149 ? 10.852 -2.15 -15.133 1 98.69 149 HIS B O 1
ATOM 2590 N N . ILE B 1 150 ? 8.984 -2.312 -13.875 1 98.38 150 ILE B N 1
ATOM 2591 C CA . ILE B 1 150 ? 8.156 -1.78 -14.953 1 98.38 150 ILE B CA 1
ATOM 2592 C C . ILE B 1 150 ? 7.594 -0.418 -14.547 1 98.38 150 ILE B C 1
ATOM 2594 O O . ILE B 1 150 ? 7.469 -0.121 -13.352 1 98.38 150 ILE B O 1
ATOM 2598 N N . PHE B 1 151 ? 7.293 0.448 -15.602 1 97.62 151 PHE B N 1
ATOM 2599 C CA . PHE B 1 151 ? 6.867 1.829 -15.414 1 97.62 151 PHE B CA 1
ATOM 2600 C C . PHE B 1 151 ? 7.871 2.59 -14.555 1 97.62 151 PHE B C 1
ATOM 2602 O O . PHE B 1 151 ? 7.48 3.355 -13.672 1 97.62 151 PHE B O 1
ATOM 2609 N N . TYR B 1 152 ? 9.078 2.287 -14.82 1 97.62 152 TYR B N 1
ATOM 2610 C CA . TYR B 1 152 ? 10.164 2.846 -14.023 1 97.62 152 TYR B CA 1
ATOM 2611 C C . TYR B 1 152 ? 10.258 4.355 -14.219 1 97.62 152 TYR B C 1
ATOM 2613 O O . TYR B 1 152 ? 10.773 5.066 -13.352 1 97.62 152 TYR B O 1
ATOM 2621 N N . LYS B 1 153 ? 9.758 4.891 -15.312 1 96.06 153 LYS B N 1
ATOM 2622 C CA . LYS B 1 153 ? 9.758 6.336 -15.531 1 96.06 153 LYS B CA 1
ATOM 2623 C C . LYS B 1 153 ? 8.906 7.051 -14.484 1 96.06 153 LYS B C 1
ATOM 2625 O O . LYS B 1 153 ? 9.07 8.25 -14.258 1 96.06 153 LYS B O 1
ATOM 2630 N N . GLU B 1 154 ? 8.023 6.348 -13.844 1 95.62 154 GLU B N 1
ATOM 2631 C CA . GLU B 1 154 ? 7.129 6.93 -12.844 1 95.62 154 GLU B CA 1
ATOM 2632 C C . GLU B 1 154 ? 7.633 6.668 -11.43 1 95.62 154 GLU B C 1
ATOM 2634 O O . GLU B 1 154 ? 6.961 7 -10.453 1 95.62 154 GLU B O 1
ATOM 2639 N N . ARG B 1 155 ? 8.867 6.16 -11.32 1 96.81 155 ARG B N 1
ATOM 2640 C CA . ARG B 1 155 ? 9.406 5.828 -10.008 1 96.81 155 ARG B CA 1
ATOM 2641 C C . ARG B 1 155 ? 9.555 7.078 -9.148 1 96.81 155 ARG B C 1
ATOM 2643 O O . ARG B 1 155 ? 9.812 8.164 -9.664 1 96.81 155 ARG B O 1
ATOM 2650 N N . VAL B 1 156 ? 9.461 6.832 -7.867 1 96.69 156 VAL B N 1
ATOM 2651 C CA . VAL B 1 156 ? 9.586 7.961 -6.945 1 96.69 156 VAL B CA 1
ATOM 2652 C C . VAL B 1 156 ? 10.859 7.801 -6.109 1 96.69 156 VAL B C 1
ATOM 2654 O O . VAL B 1 156 ? 11.219 8.703 -5.348 1 96.69 156 VAL B O 1
ATOM 2657 N N . LEU B 1 157 ? 11.5 6.668 -6.238 1 97.5 157 LEU B N 1
ATOM 2658 C CA . LEU B 1 157 ? 12.805 6.395 -5.656 1 97.5 157 LEU B CA 1
ATOM 2659 C C . LEU B 1 157 ? 13.766 5.859 -6.711 1 97.5 157 LEU B C 1
ATOM 2661 O O . LEU B 1 157 ? 13.398 5.008 -7.52 1 97.5 157 LEU B O 1
ATOM 2665 N N . ASP B 1 158 ? 14.938 6.352 -6.707 1 97.88 158 ASP B N 1
ATOM 2666 C CA . ASP B 1 158 ? 15.961 5.848 -7.621 1 97.88 158 ASP B CA 1
ATOM 2667 C C . ASP B 1 158 ? 16.609 4.578 -7.074 1 97.88 158 ASP B C 1
ATOM 2669 O O . ASP B 1 158 ? 17.141 4.578 -5.961 1 97.88 158 ASP B O 1
ATOM 2673 N N . LEU B 1 159 ? 16.609 3.553 -7.895 1 98.44 159 LEU B N 1
ATOM 2674 C CA . LEU B 1 159 ? 17.125 2.262 -7.453 1 98.44 159 LEU B CA 1
ATOM 2675 C C . LEU B 1 159 ? 18.531 2.031 -7.969 1 98.44 159 LEU B C 1
ATOM 2677 O O . LEU B 1 159 ? 18.891 2.496 -9.055 1 98.44 159 LEU B O 1
ATOM 2681 N N . GLU B 1 160 ? 19.281 1.267 -7.199 1 98.06 160 GLU B N 1
ATOM 2682 C CA . GLU B 1 160 ? 20.516 0.699 -7.738 1 98.06 160 GLU B CA 1
ATOM 2683 C C . GLU B 1 160 ? 20.219 -0.355 -8.805 1 98.06 160 GLU B C 1
ATOM 2685 O O . GLU B 1 160 ? 19.484 -1.312 -8.547 1 98.06 160 GLU B O 1
ATOM 2690 N N . LYS B 1 161 ? 20.844 -0.151 -9.898 1 97.25 161 LYS B N 1
ATOM 2691 C CA . LYS B 1 161 ? 20.609 -1.123 -10.969 1 97.25 161 LYS B CA 1
ATOM 2692 C C . LYS B 1 161 ? 21.375 -2.422 -10.695 1 97.25 161 LYS B C 1
ATOM 2694 O O . LYS B 1 161 ? 22.516 -2.398 -10.234 1 97.25 161 LYS B O 1
ATOM 2699 N N . LYS B 1 162 ? 20.688 -3.459 -11.016 1 96.94 162 LYS B N 1
ATOM 2700 C CA . LYS B 1 162 ? 21.281 -4.773 -10.789 1 96.94 162 LYS B CA 1
ATOM 2701 C C . LYS B 1 162 ? 21.5 -5.512 -12.109 1 96.94 162 LYS B C 1
ATOM 2703 O O . LYS B 1 162 ? 20.688 -5.406 -13.031 1 96.94 162 LYS B O 1
ATOM 2708 N N . GLU B 1 163 ? 22.547 -6.289 -12.109 1 96.56 163 GLU B N 1
ATOM 2709 C CA . GLU B 1 163 ? 22.828 -7.113 -13.281 1 96.56 163 GLU B CA 1
ATOM 2710 C C . GLU B 1 163 ? 21.734 -8.156 -13.492 1 96.56 163 GLU B C 1
ATOM 2712 O O . GLU B 1 163 ? 21.266 -8.773 -12.531 1 96.56 163 GLU B O 1
ATOM 2717 N N . GLY B 1 164 ? 21.297 -8.328 -14.688 1 96.88 164 GLY B N 1
ATOM 2718 C CA . GLY B 1 164 ? 20.312 -9.344 -15.016 1 96.88 164 GLY B CA 1
ATOM 2719 C C . GLY B 1 164 ? 18.875 -8.891 -14.789 1 96.88 164 GLY B C 1
ATOM 2720 O O . GLY B 1 164 ? 17.938 -9.648 -15.016 1 96.88 164 GLY B O 1
ATOM 2721 N N . VAL B 1 165 ? 18.75 -7.707 -14.305 1 98.25 165 VAL B N 1
ATOM 2722 C CA . VAL B 1 165 ? 17.422 -7.145 -14.062 1 98.25 165 VAL B CA 1
ATOM 2723 C C . VAL B 1 165 ? 17.109 -6.086 -15.109 1 98.25 165 VAL B C 1
ATOM 2725 O O . VAL B 1 165 ? 17.984 -5.285 -15.477 1 98.25 165 VAL B O 1
ATOM 2728 N N . THR B 1 166 ? 15.867 -6.102 -15.602 1 98.31 166 THR B N 1
ATOM 2729 C CA . THR B 1 166 ? 15.5 -5.113 -16.609 1 98.31 166 THR B CA 1
ATOM 2730 C C . THR B 1 166 ? 14.672 -3.994 -15.992 1 98.31 166 THR B C 1
ATOM 2732 O O . THR B 1 166 ? 13.898 -4.23 -15.055 1 98.31 166 THR B O 1
ATOM 2735 N N . TYR B 1 167 ? 14.82 -2.828 -16.531 1 98.44 167 TYR B N 1
ATOM 2736 C CA . TYR B 1 167 ? 14.07 -1.634 -16.172 1 98.44 167 TYR B CA 1
ATOM 2737 C C . TYR B 1 167 ? 13.391 -1.022 -17.391 1 98.44 167 TYR B C 1
ATOM 2739 O O . TYR B 1 167 ? 14.062 -0.588 -18.328 1 98.44 167 TYR B O 1
ATOM 2747 N N . TRP B 1 168 ? 12.094 -1.029 -17.359 1 98.06 168 TRP B N 1
ATOM 2748 C CA . TRP B 1 168 ? 11.297 -0.568 -18.484 1 98.06 168 TRP B CA 1
ATOM 2749 C C . TRP B 1 168 ? 10.641 0.777 -18.188 1 98.06 168 TRP B C 1
ATOM 2751 O O . TRP B 1 168 ? 10.141 0.994 -17.078 1 98.06 168 TRP B O 1
ATOM 2761 N N . GLU B 1 169 ? 10.617 1.688 -19.172 1 97.31 169 GLU B N 1
ATOM 2762 C CA . GLU B 1 169 ? 9.961 2.979 -18.969 1 97.31 169 GLU B CA 1
ATOM 2763 C C . GLU B 1 169 ? 8.477 2.803 -18.672 1 97.31 169 GLU B C 1
ATOM 2765 O O . GLU B 1 169 ? 7.918 3.531 -17.844 1 97.31 169 GLU B O 1
ATOM 2770 N N . GLY B 1 170 ? 7.816 1.884 -19.391 1 95.94 170 GLY B N 1
ATOM 2771 C CA . GLY B 1 170 ? 6.41 1.541 -19.234 1 95.94 170 GLY B CA 1
ATOM 2772 C C . GLY B 1 170 ? 6.172 0.052 -19.062 1 95.94 170 GLY B C 1
ATOM 2773 O O . GLY B 1 170 ? 6.797 -0.585 -18.219 1 95.94 170 GLY B O 1
ATOM 2774 N N . ALA B 1 171 ? 5.395 -0.488 -19.922 1 93.88 171 ALA B N 1
ATOM 2775 C CA . ALA B 1 171 ? 5.066 -1.91 -19.859 1 93.88 171 ALA B CA 1
ATOM 2776 C C . ALA B 1 171 ? 6.223 -2.76 -20.375 1 93.88 171 ALA B C 1
ATOM 2778 O O . ALA B 1 171 ? 6.891 -2.385 -21.344 1 93.88 171 ALA B O 1
ATOM 2779 N N . GLN B 1 172 ? 6.344 -3.836 -19.766 1 92.69 172 GLN B N 1
ATOM 2780 C CA . GLN B 1 172 ? 7.406 -4.758 -20.141 1 92.69 172 GLN B CA 1
ATOM 2781 C C . GLN B 1 172 ? 7.309 -5.137 -21.609 1 92.69 172 GLN B C 1
ATOM 2783 O O . GLN B 1 172 ? 6.223 -5.445 -22.109 1 92.69 172 GLN B O 1
ATOM 2788 N N . GLU B 1 173 ? 8.398 -5.133 -22.328 1 89.88 173 GLU B N 1
ATOM 2789 C CA . GLU B 1 173 ? 8.562 -5.535 -23.719 1 89.88 173 GLU B CA 1
ATOM 2790 C C . GLU B 1 173 ? 7.688 -4.688 -24.641 1 89.88 173 GLU B C 1
ATOM 2792 O O . GLU B 1 173 ? 7.523 -5.016 -25.812 1 89.88 173 GLU B O 1
ATOM 2797 N N . LYS B 1 174 ? 7 -3.662 -24.125 1 90.94 174 LYS B N 1
ATOM 2798 C CA . LYS B 1 174 ? 6.18 -2.754 -24.922 1 90.94 174 LYS B CA 1
ATOM 2799 C C . LYS B 1 174 ? 6.652 -1.311 -24.766 1 90.94 174 LYS B C 1
ATOM 2801 O O . LYS B 1 174 ? 5.926 -0.375 -25.109 1 90.94 174 LYS B O 1
ATOM 2806 N N . SER B 1 175 ? 7.75 -1.202 -24.156 1 93.75 175 SER B N 1
ATOM 2807 C CA . SER B 1 175 ? 8.367 0.107 -23.969 1 93.75 175 SER B CA 1
ATOM 2808 C C . SER B 1 175 ? 9.891 0.014 -24 1 93.75 175 SER B C 1
ATOM 2810 O O . SER B 1 175 ? 10.445 -1.061 -24.25 1 93.75 175 SER B O 1
ATOM 2812 N N . GLU B 1 176 ? 10.57 1.104 -23.734 1 95.5 176 GLU B N 1
ATOM 2813 C CA . GLU B 1 176 ? 12.031 1.139 -23.797 1 95.5 176 GLU B CA 1
ATOM 2814 C C . GLU B 1 176 ? 12.656 0.74 -22.469 1 95.5 176 GLU B C 1
ATOM 2816 O O . GLU B 1 176 ? 12.141 1.084 -21.406 1 95.5 176 GLU B O 1
ATOM 2821 N N . LYS B 1 177 ? 13.742 0.054 -22.719 1 94.88 177 LYS B N 1
ATOM 2822 C CA . LYS B 1 177 ? 14.539 -0.2 -21.531 1 94.88 177 LYS B CA 1
ATOM 2823 C C . LYS B 1 177 ? 15.32 1.043 -21.109 1 94.88 177 LYS B C 1
ATOM 2825 O O . LYS B 1 177 ? 15.766 1.817 -21.969 1 94.88 177 LYS B O 1
ATOM 2830 N N . VAL B 1 178 ? 15.43 1.268 -19.797 1 90.25 178 VAL B N 1
ATOM 2831 C CA . VAL B 1 178 ? 16.172 2.42 -19.297 1 90.25 178 VAL B CA 1
ATOM 2832 C C . VAL B 1 178 ? 17.359 1.947 -18.453 1 90.25 178 VAL B C 1
ATOM 2834 O O . VAL B 1 178 ? 17.297 0.887 -17.828 1 90.25 178 VAL B O 1
#